Protein AF-A0A7J8B214-F1 (afdb_monomer_lite)

Radius of gyration: 66.13 Å; chains: 1; bounding box: 139×46×226 Å

Organism: Pipistrellus kuhlii (NCBI:txid59472)

pLDDT: mean 81.02, std 21.52, range [29.17, 98.75]

Sequence (319 aa):
MDKMKEEHLQAVVEAREQYEAEERTQRAQLLGDLTGELECLRRTHERELEAARQEQARQLEGLGCGTGSKKKKLQDLEVELETRAKEVKARLAQLDVQEATATQQHLDEAKQEHTHLLESNRQLRRTLDELQALKRELEAQVDQLQAQAQALQKCISDLEAEAQRKQEALKGLAAEASRASSSSQRGTPFCLPEPKEAPPSISPSPKAADLSLDSFRHYLSAEREALRSAKAFLVRQTCSMPWRQAALNASQQHWGRELAAPEAPEDLLGTKALGGDVHKSLEEEAWHLGEMQSAMQPAAEDGGEAELAGGLSAGLGSR

Secondary structure (DSSP, 8-state):
-HHHHHHHHHHHHHHHHHHHHHHHHHHHHHHHHHHHHHHHHHHHHHHHHHHHHHHHHHHHHHHHHHHHHHHHHHHHHHHHHHHHHHHHHHHHHHHHHHHHHHHHHHHHHHHHHHHHHHHHHHHHHHHHHHHHHHHHHHHHHHHHHHHHHHHHHHHHHHHHHHHHHHHHHHHHHHHHHHHS----------------PPPPP-----SSHHHHHHHHHHHHHHHHHHHHHHHHHHHHHHHHHHHHHHHHHHHHHHHHHHHHS------TTSHHHHHHHHHHHHHHHHHHHHHHHHHHS----------------------

Foldseek 3Di:
DVVVVVVVVVVVVVVVVVVVVVVVVVVVVVVVVVVVVVVVVVVVVVVVVVVVVVVVVVVVVVVVVVVVVVVVVVVVVVVVVVVVVVVVVVVVVVVVVVVVVVVVVVVVVVVVVVVVVVVVVVVVVVVVVVVVVVVVVVVVVVVVVVVVVVVVVVVVVVVVVVVVVVVVVVVVVVVVVPVVDDDDDDDDDDDDDDDDDDDDDDDDDPDPVVVVVVVVVVVVVVVVLQVQLVVVLVVLVVVCVVLVVVLVVLVVVVVVVVVVDDDDDDPPPVCVVSVVVNVVSVVVVVVSVVVSVVSNDDPPDPDDDDDDDDDDDDDDDDD

InterPro domains:
  IPR051841 Microtubule and Golgi organization protein [PTHR18902] (99-297)

Structure (mmCIF, N/CA/C/O backbone):
data_AF-A0A7J8B214-F1
#
_entry.id   AF-A0A7J8B214-F1
#
loop_
_atom_site.group_PDB
_atom_site.id
_atom_site.type_symbol
_atom_site.label_atom_id
_atom_site.label_alt_id
_atom_site.label_comp_id
_atom_site.label_asym_id
_atom_site.label_entity_id
_atom_site.label_seq_id
_atom_site.pdbx_PDB_ins_code
_atom_site.Cartn_x
_atom_site.Cartn_y
_atom_site.Cartn_z
_atom_site.occupancy
_atom_site.B_iso_or_equiv
_atom_site.auth_seq_id
_atom_site.auth_comp_id
_atom_site.auth_asym_id
_atom_site.auth_atom_id
_atom_site.pdbx_PDB_model_num
ATOM 1 N N . MET A 1 1 ? 82.583 18.349 -108.026 1.00 69.50 1 MET A N 1
ATOM 2 C CA . MET A 1 1 ? 81.405 19.165 -107.668 1.00 69.50 1 MET A CA 1
ATOM 3 C C . MET A 1 1 ? 80.213 18.303 -107.292 1.00 69.50 1 MET A C 1
ATOM 5 O O . MET A 1 1 ? 79.557 18.637 -106.320 1.00 69.50 1 MET A O 1
ATOM 9 N N . ASP A 1 2 ? 79.955 17.192 -107.986 1.00 79.44 2 ASP A N 1
ATOM 10 C CA . ASP A 1 2 ? 78.755 16.382 -107.714 1.00 79.44 2 ASP A CA 1
ATOM 11 C C . ASP A 1 2 ? 78.827 15.572 -106.411 1.00 79.44 2 ASP A C 1
ATOM 13 O O . ASP A 1 2 ? 77.853 15.562 -105.671 1.00 79.44 2 ASP A O 1
ATOM 17 N N . LYS A 1 3 ? 80.005 15.048 -106.039 1.00 82.19 3 LYS A N 1
ATOM 18 C CA . LYS A 1 3 ? 80.220 14.379 -104.736 1.00 82.19 3 LYS A CA 1
ATOM 19 C C . LYS A 1 3 ? 79.857 15.258 -103.528 1.00 82.19 3 LYS A C 1
ATOM 21 O O . LYS A 1 3 ? 79.157 14.821 -102.633 1.00 82.19 3 LYS A O 1
ATOM 26 N N . MET A 1 4 ? 80.255 16.532 -103.550 1.00 83.12 4 MET A N 1
ATOM 27 C CA . MET A 1 4 ? 79.957 17.487 -102.471 1.00 83.12 4 MET A CA 1
ATOM 28 C C . MET A 1 4 ? 78.454 17.805 -102.371 1.00 83.12 4 MET A C 1
ATOM 30 O O . MET A 1 4 ? 77.943 18.062 -101.286 1.00 83.12 4 MET A O 1
ATOM 34 N N . LYS A 1 5 ? 77.729 17.794 -103.500 1.00 84.44 5 LYS A N 1
ATOM 35 C CA . LYS A 1 5 ? 76.269 17.976 -103.504 1.00 84.44 5 LYS A CA 1
ATOM 36 C C . LYS A 1 5 ? 75.566 16.757 -102.918 1.00 84.44 5 LYS A C 1
ATOM 38 O O . LYS A 1 5 ? 74.605 16.927 -102.182 1.00 84.44 5 LYS A O 1
ATOM 43 N N . GLU A 1 6 ? 76.048 15.560 -103.232 1.00 86.44 6 GLU A N 1
ATOM 44 C CA . GLU A 1 6 ? 75.535 14.300 -102.691 1.00 86.44 6 GLU A CA 1
ATOM 45 C C . GLU A 1 6 ? 75.765 14.204 -101.175 1.00 86.44 6 GLU A C 1
ATOM 47 O O . GLU A 1 6 ? 74.822 13.956 -100.433 1.00 86.44 6 GLU A O 1
ATOM 52 N N . GLU A 1 7 ? 76.966 14.546 -100.702 1.00 88.06 7 GLU A N 1
ATOM 53 C CA . GLU A 1 7 ? 77.297 14.633 -99.272 1.00 88.06 7 GLU A CA 1
ATOM 54 C C . GLU A 1 7 ? 76.446 15.682 -98.536 1.00 88.06 7 GLU A C 1
ATOM 56 O O . GLU A 1 7 ? 75.969 15.434 -97.432 1.00 88.06 7 GLU A O 1
ATOM 61 N N . HIS A 1 8 ? 76.205 16.853 -99.140 1.00 89.44 8 HIS A N 1
ATOM 62 C CA . HIS A 1 8 ? 75.331 17.871 -98.548 1.00 89.44 8 HIS A CA 1
ATOM 63 C C . HIS A 1 8 ? 73.869 17.414 -98.483 1.00 89.44 8 HIS A C 1
ATOM 65 O O . HIS A 1 8 ? 73.208 17.617 -97.466 1.00 89.44 8 HIS A O 1
ATOM 71 N N . LEU A 1 9 ? 73.364 16.784 -99.550 1.00 88.88 9 LEU A N 1
ATOM 72 C CA . LEU A 1 9 ? 72.021 16.204 -99.566 1.00 88.88 9 LEU A CA 1
ATOM 73 C C . LEU A 1 9 ? 71.882 15.125 -98.487 1.00 88.88 9 LEU A C 1
ATOM 75 O O . LEU A 1 9 ? 70.887 15.122 -97.766 1.00 88.88 9 LEU A O 1
ATOM 79 N N . GLN A 1 10 ? 72.894 14.272 -98.328 1.00 90.50 10 GLN A N 1
ATOM 80 C CA . GLN A 1 10 ? 72.940 13.266 -97.274 1.00 90.50 10 GLN A CA 1
ATOM 81 C C . GLN A 1 10 ? 72.940 13.908 -95.876 1.00 90.50 10 GLN A C 1
ATOM 83 O O . GLN A 1 10 ? 72.113 13.543 -95.046 1.00 90.50 10 GLN A O 1
ATOM 88 N N . ALA A 1 11 ? 73.763 14.931 -95.637 1.00 91.38 11 ALA A N 1
ATOM 89 C CA . ALA A 1 11 ? 73.812 15.634 -94.354 1.00 91.38 11 ALA A CA 1
ATOM 90 C C . ALA A 1 11 ? 72.483 16.328 -93.985 1.00 91.38 11 ALA A C 1
ATOM 92 O O . ALA A 1 11 ? 72.108 16.365 -92.816 1.00 91.38 11 ALA A O 1
ATOM 93 N N . VAL A 1 12 ? 71.747 16.874 -94.963 1.00 94.19 12 VAL A N 1
ATOM 94 C CA . VAL A 1 12 ? 70.425 17.488 -94.727 1.00 94.19 12 VAL A CA 1
ATOM 95 C C . VAL A 1 12 ? 69.372 16.435 -94.375 1.00 94.19 12 VAL A C 1
ATOM 97 O O . VAL A 1 12 ? 68.532 16.680 -93.508 1.00 94.19 12 VAL A O 1
ATOM 100 N N . VAL A 1 13 ? 69.411 15.268 -95.025 1.00 94.75 13 VAL A N 1
ATOM 101 C CA . VAL A 1 13 ? 68.526 14.140 -94.697 1.00 94.75 13 VAL A CA 1
ATOM 102 C C . VAL A 1 13 ? 68.831 13.618 -93.294 1.00 94.75 13 VAL A C 1
ATOM 104 O O . VAL A 1 13 ? 67.914 13.516 -92.484 1.00 94.75 13 VAL A O 1
ATOM 107 N N . GLU A 1 14 ? 70.104 13.396 -92.970 1.00 92.81 14 GLU A N 1
ATOM 108 C CA . GLU A 1 14 ? 70.539 12.940 -91.645 1.00 92.81 14 GLU A CA 1
ATOM 109 C C . GLU A 1 14 ? 70.158 13.938 -90.539 1.00 92.81 14 GLU A C 1
ATOM 111 O O . GLU A 1 14 ? 69.611 13.539 -89.512 1.00 92.81 14 GLU A O 1
ATOM 116 N N . ALA A 1 15 ? 70.365 15.244 -90.752 1.00 94.06 15 ALA A N 1
ATOM 117 C CA . ALA A 1 15 ? 69.954 16.271 -89.795 1.00 94.06 15 ALA A CA 1
ATOM 118 C C . ALA A 1 15 ? 68.433 16.265 -89.577 1.00 94.06 15 ALA A C 1
ATOM 120 O O . ALA A 1 15 ? 67.962 16.346 -88.444 1.00 94.06 15 ALA A O 1
ATOM 121 N N . ARG A 1 16 ? 67.644 16.127 -90.650 1.00 94.31 16 ARG A N 1
ATOM 122 C CA . ARG A 1 16 ? 66.183 16.032 -90.552 1.00 94.31 16 ARG A CA 1
ATOM 123 C C . ARG A 1 16 ? 65.743 14.788 -89.781 1.00 94.31 16 ARG A C 1
ATOM 125 O O . ARG A 1 16 ? 64.868 14.894 -88.928 1.00 94.31 16 ARG A O 1
ATOM 132 N N . GLU A 1 17 ? 66.338 13.633 -90.055 1.00 93.94 17 GLU A N 1
ATOM 133 C CA . GLU A 1 17 ? 66.037 12.389 -89.341 1.00 93.94 17 GLU A CA 1
ATOM 134 C C . GLU A 1 17 ? 66.382 12.483 -87.852 1.00 93.94 17 GLU A C 1
ATOM 136 O O . GLU A 1 17 ? 65.604 12.010 -87.024 1.00 93.94 17 GLU A O 1
ATOM 141 N N . GLN A 1 18 ? 67.493 13.141 -87.503 1.00 93.88 18 GLN A N 1
ATOM 142 C CA . GLN A 1 18 ? 67.872 13.419 -86.115 1.00 93.88 18 GLN A CA 1
ATOM 143 C C . GLN A 1 18 ? 66.843 14.310 -85.419 1.00 93.88 18 GLN A C 1
ATOM 145 O O . GLN A 1 18 ? 66.343 13.933 -84.361 1.00 93.88 18 GLN A O 1
ATOM 150 N N . TYR A 1 19 ? 66.449 15.428 -86.033 1.00 95.75 19 TYR A N 1
ATOM 151 C CA . TYR A 1 19 ? 65.403 16.291 -85.478 1.00 95.75 19 TYR A CA 1
ATOM 152 C C . TYR A 1 19 ? 64.070 15.554 -85.317 1.00 95.75 19 TYR A C 1
ATOM 154 O O . TYR A 1 19 ? 63.409 15.683 -84.290 1.00 95.75 19 TYR A O 1
ATOM 162 N N . GLU A 1 20 ? 63.667 14.748 -86.302 1.00 95.81 20 GLU A N 1
ATOM 163 C CA . GLU A 1 20 ? 62.445 13.949 -86.202 1.00 95.81 20 GLU A CA 1
ATOM 164 C C . GLU A 1 20 ? 62.555 12.863 -85.118 1.00 95.81 20 GLU A C 1
ATOM 166 O O . GLU A 1 20 ? 61.568 12.548 -84.455 1.00 95.81 20 GLU A O 1
ATOM 171 N N . ALA A 1 21 ? 63.732 12.268 -84.915 1.00 95.25 21 ALA A N 1
ATOM 172 C CA . ALA A 1 21 ? 63.970 11.311 -83.840 1.00 95.25 21 ALA A CA 1
ATOM 173 C C . ALA A 1 21 ? 63.923 11.983 -82.459 1.00 95.25 21 ALA A C 1
ATOM 175 O O . ALA A 1 21 ? 63.272 11.454 -81.561 1.00 95.25 21 ALA A O 1
ATOM 176 N N . GLU A 1 22 ? 64.538 13.155 -82.300 1.00 95.50 22 GLU A N 1
ATOM 177 C CA . GLU A 1 22 ? 64.468 13.970 -81.082 1.00 95.50 22 GLU A CA 1
ATOM 178 C C . GLU A 1 22 ? 63.038 14.428 -80.781 1.00 95.50 22 GLU A C 1
ATOM 180 O O . GLU A 1 22 ? 62.586 14.381 -79.640 1.00 95.50 22 GLU A O 1
ATOM 185 N N . GLU A 1 23 ? 62.273 14.812 -81.802 1.00 96.00 23 GLU A N 1
ATOM 186 C CA . GLU A 1 23 ? 60.867 15.156 -81.619 1.00 96.00 23 GLU A CA 1
ATOM 187 C C . GLU A 1 23 ? 60.049 13.928 -81.187 1.00 96.00 23 GLU A C 1
ATOM 189 O O . GLU A 1 23 ? 59.210 14.013 -80.287 1.00 96.00 23 GLU A O 1
ATOM 194 N N . ARG A 1 24 ? 60.304 12.757 -81.787 1.00 96.50 24 ARG A N 1
ATOM 195 C CA . ARG A 1 24 ? 59.661 11.497 -81.381 1.00 96.50 24 ARG A CA 1
ATOM 196 C C . ARG A 1 24 ? 59.997 11.141 -79.933 1.00 96.50 24 ARG A C 1
ATOM 198 O O . ARG A 1 24 ? 59.095 10.721 -79.210 1.00 96.50 24 ARG A O 1
ATOM 205 N N . THR A 1 25 ? 61.243 11.322 -79.493 1.00 96.69 25 THR A N 1
ATOM 206 C CA . THR A 1 25 ? 61.635 11.039 -78.104 1.00 96.69 25 THR A CA 1
ATOM 207 C C . THR A 1 25 ? 61.021 12.037 -77.128 1.00 96.69 25 THR A C 1
ATOM 209 O O . THR A 1 25 ? 60.459 11.603 -76.127 1.00 96.69 25 THR A O 1
ATOM 212 N N . GLN A 1 26 ? 61.022 13.338 -77.434 1.00 96.81 26 GLN A N 1
ATOM 213 C CA . GLN A 1 26 ? 60.370 14.363 -76.606 1.00 96.81 26 GLN A CA 1
ATOM 214 C C . GLN A 1 26 ? 58.862 14.122 -76.484 1.00 96.81 26 GLN A C 1
ATOM 216 O O . GLN A 1 26 ? 58.311 14.156 -75.386 1.00 96.81 26 GLN A O 1
ATOM 221 N N . ARG A 1 27 ? 58.181 13.815 -77.596 1.00 97.44 27 ARG A N 1
ATOM 222 C CA . ARG A 1 27 ? 56.748 13.480 -77.585 1.00 97.44 27 ARG A CA 1
ATOM 223 C C . ARG A 1 27 ? 56.472 12.219 -76.769 1.00 97.44 27 ARG A C 1
ATOM 225 O O . ARG A 1 27 ? 55.509 12.198 -76.011 1.00 97.44 27 ARG A O 1
ATOM 232 N N . ALA A 1 28 ? 57.302 11.183 -76.899 1.00 97.50 28 ALA A N 1
ATOM 233 C CA . ALA A 1 28 ? 57.160 9.960 -76.112 1.00 97.50 28 ALA A CA 1
ATOM 234 C C . ALA A 1 28 ? 57.375 10.207 -74.609 1.00 97.50 28 ALA A C 1
ATOM 236 O O . ALA A 1 28 ? 56.620 9.670 -73.803 1.00 97.50 28 ALA A O 1
ATOM 237 N N . GLN A 1 29 ? 58.351 11.044 -74.241 1.00 97.50 29 GLN A N 1
ATOM 238 C CA . GLN A 1 29 ? 58.591 11.457 -72.854 1.00 97.50 29 GLN A CA 1
ATOM 239 C C . GLN A 1 29 ? 57.389 12.216 -72.287 1.00 97.50 29 GLN A C 1
ATOM 241 O O . GLN A 1 29 ? 56.826 11.782 -71.288 1.00 97.50 29 GLN A O 1
ATOM 246 N N . LEU A 1 30 ? 56.914 13.257 -72.980 1.00 97.62 30 LEU A N 1
ATOM 247 C CA . LEU A 1 30 ? 55.749 14.040 -72.552 1.00 97.62 30 LEU A CA 1
ATOM 248 C C . LEU A 1 30 ? 54.487 13.180 -72.407 1.00 97.62 30 LEU A C 1
ATOM 250 O O . LEU A 1 30 ? 53.735 13.339 -71.450 1.00 97.62 30 LEU A O 1
ATOM 254 N N . LEU A 1 31 ? 54.246 12.253 -73.339 1.00 97.69 31 LEU A N 1
ATOM 255 C CA . LEU A 1 31 ? 53.124 11.316 -73.238 1.00 97.69 31 LEU A CA 1
ATOM 256 C C . LEU A 1 31 ? 53.282 10.359 -72.052 1.00 97.69 31 LEU A C 1
ATOM 258 O O . LEU A 1 31 ? 52.291 10.058 -71.386 1.00 97.69 31 LEU A O 1
ATOM 262 N N . GLY A 1 32 ? 54.501 9.889 -71.782 1.00 98.00 32 GLY A N 1
ATOM 263 C CA . GLY A 1 32 ? 54.813 9.057 -70.622 1.00 98.00 32 GLY A CA 1
ATOM 264 C C . GLY A 1 32 ? 54.549 9.784 -69.305 1.00 98.00 32 GLY A C 1
ATOM 265 O O . GLY A 1 32 ? 53.830 9.253 -68.458 1.00 98.00 32 GLY A O 1
ATOM 266 N N . ASP A 1 33 ? 55.047 11.014 -69.174 1.00 97.88 33 ASP A N 1
ATOM 267 C CA . ASP A 1 33 ? 54.879 11.848 -67.982 1.00 97.88 33 ASP A CA 1
ATOM 268 C C . ASP A 1 33 ? 53.398 12.168 -67.733 1.00 97.88 33 ASP A C 1
ATOM 270 O O . ASP A 1 33 ? 52.886 11.898 -66.647 1.00 97.88 33 ASP A O 1
ATOM 274 N N . LEU A 1 34 ? 52.666 12.626 -68.758 1.00 97.56 34 LEU A N 1
ATOM 275 C CA . LEU A 1 34 ? 51.226 12.905 -68.656 1.00 97.56 34 LEU A CA 1
ATOM 276 C C . LEU A 1 34 ? 50.417 11.655 -68.286 1.00 97.56 34 LEU A C 1
ATOM 278 O O . LEU A 1 34 ? 49.492 11.724 -67.477 1.00 97.56 34 LEU A O 1
ATOM 282 N N . THR A 1 35 ? 50.756 10.497 -68.857 1.00 97.81 35 THR A N 1
ATOM 283 C CA . THR A 1 35 ? 50.090 9.232 -68.508 1.00 97.81 35 THR A CA 1
ATOM 284 C C . THR A 1 35 ? 50.381 8.851 -67.055 1.00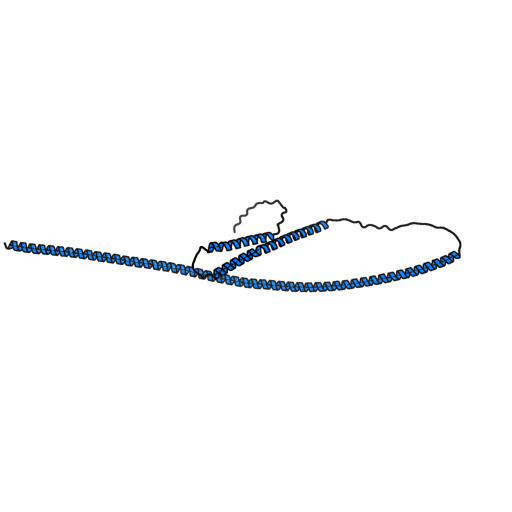 97.81 35 THR A C 1
ATOM 286 O O . THR A 1 35 ? 49.467 8.464 -66.326 1.00 97.81 35 THR A O 1
ATOM 289 N N . GLY A 1 36 ? 51.626 9.026 -66.603 1.00 98.00 36 GLY A N 1
ATOM 290 C CA . GLY A 1 36 ? 52.028 8.800 -65.216 1.00 98.00 36 GLY A CA 1
ATOM 291 C C . GLY A 1 36 ? 51.321 9.729 -64.226 1.00 98.00 36 GLY A C 1
ATOM 292 O O . GLY A 1 36 ? 50.869 9.272 -63.173 1.00 98.00 36 GLY A O 1
ATOM 293 N N . GLU A 1 37 ? 51.158 11.008 -64.566 1.00 97.94 37 GLU A N 1
ATOM 294 C CA . GLU A 1 37 ? 50.411 11.981 -63.760 1.00 97.94 37 GLU A CA 1
ATOM 295 C C . GLU A 1 37 ? 48.927 11.614 -63.659 1.00 97.94 37 GLU A C 1
ATOM 297 O O . GLU A 1 37 ? 48.365 11.611 -62.560 1.00 97.94 37 GLU A O 1
ATOM 302 N N . LEU A 1 38 ? 48.295 11.229 -64.773 1.00 97.81 38 LEU A N 1
ATOM 303 C CA . LEU A 1 38 ? 46.899 10.782 -64.784 1.00 97.81 38 LEU A CA 1
ATOM 304 C C . LEU A 1 38 ? 46.691 9.524 -63.934 1.00 97.81 38 LEU A C 1
ATOM 306 O O . LEU A 1 38 ? 45.712 9.434 -63.188 1.00 97.81 38 LEU A O 1
ATOM 310 N N . GLU A 1 39 ? 47.607 8.557 -64.000 1.00 98.00 39 GLU A N 1
ATOM 311 C CA . GLU A 1 39 ? 47.564 7.378 -63.135 1.00 98.00 39 GLU A CA 1
ATOM 312 C C . GLU A 1 39 ? 47.740 7.736 -61.657 1.00 98.00 39 GLU A C 1
ATOM 314 O O . GLU A 1 39 ? 47.025 7.200 -60.805 1.00 98.00 39 GLU A O 1
ATOM 319 N N . CYS A 1 40 ? 48.664 8.646 -61.338 1.00 98.06 40 CYS A N 1
ATOM 320 C CA . CYS A 1 40 ? 48.865 9.130 -59.976 1.00 98.06 40 CYS A CA 1
ATOM 321 C C . CYS A 1 40 ? 47.598 9.798 -59.430 1.00 98.06 40 CYS A C 1
ATOM 323 O O . CYS A 1 40 ? 47.143 9.415 -58.351 1.00 98.06 40 CYS A O 1
ATOM 325 N N . LEU A 1 41 ? 46.991 10.714 -60.193 1.00 98.12 41 LEU A N 1
ATOM 326 C CA . LEU A 1 41 ? 45.750 11.404 -59.826 1.00 98.12 41 LEU A CA 1
ATOM 327 C C . LEU A 1 41 ? 44.572 10.438 -59.663 1.00 98.12 41 LEU A C 1
ATOM 329 O O . LEU A 1 41 ? 43.788 10.550 -58.720 1.00 98.12 41 LEU A O 1
ATOM 333 N N . ARG A 1 42 ? 44.453 9.445 -60.549 1.00 98.00 42 ARG A N 1
ATOM 334 C CA . ARG A 1 42 ? 43.424 8.408 -60.423 1.00 98.00 42 ARG A CA 1
ATOM 335 C C . ARG A 1 42 ? 43.595 7.617 -59.126 1.00 98.00 42 ARG A C 1
ATOM 337 O O . ARG A 1 42 ? 42.617 7.411 -58.413 1.00 98.00 42 ARG A O 1
ATOM 344 N N . ARG A 1 43 ? 44.827 7.207 -58.797 1.00 98.19 43 ARG A N 1
ATOM 345 C CA . ARG A 1 43 ? 45.131 6.467 -57.560 1.00 98.19 43 ARG A CA 1
ATOM 346 C C . ARG A 1 43 ? 44.887 7.309 -56.309 1.00 98.19 43 ARG A C 1
ATOM 348 O O . ARG A 1 43 ? 44.444 6.764 -55.304 1.00 98.19 43 ARG A O 1
ATOM 355 N N . THR A 1 44 ? 45.192 8.607 -56.316 1.00 98.31 44 THR A N 1
ATOM 356 C CA . THR A 1 44 ? 44.900 9.475 -55.161 1.00 98.31 44 THR A CA 1
ATOM 357 C C . THR A 1 44 ? 43.402 9.651 -54.974 1.00 98.31 44 THR A C 1
ATOM 359 O O . THR A 1 44 ? 42.919 9.452 -53.865 1.00 98.31 44 THR A O 1
ATOM 362 N N . HIS A 1 45 ? 42.660 9.909 -56.052 1.00 97.94 45 HIS A N 1
ATOM 363 C CA . HIS A 1 45 ? 41.207 10.036 -55.985 1.00 97.94 45 HIS A CA 1
ATOM 364 C C . HIS A 1 45 ? 40.530 8.745 -55.499 1.00 97.94 45 HIS A C 1
ATOM 366 O O . HIS A 1 45 ? 39.631 8.786 -54.663 1.00 97.94 45 HIS A O 1
ATOM 372 N N . GLU A 1 46 ? 40.985 7.582 -55.972 1.00 98.25 46 GLU A N 1
ATOM 373 C CA . GLU A 1 46 ? 40.476 6.285 -55.514 1.00 98.25 46 GLU A CA 1
ATOM 374 C C . GLU A 1 46 ? 40.716 6.078 -54.012 1.00 98.25 46 GLU A C 1
ATOM 376 O O . GLU A 1 46 ? 39.784 5.727 -53.290 1.00 98.25 46 GLU A O 1
ATOM 381 N N . ARG A 1 47 ? 41.915 6.407 -53.512 1.00 98.12 47 ARG A N 1
ATOM 382 C CA . ARG A 1 47 ? 42.218 6.356 -52.071 1.00 98.12 47 ARG A CA 1
ATOM 383 C C . ARG A 1 47 ? 41.376 7.329 -51.253 1.00 98.12 47 ARG A C 1
ATOM 385 O O . ARG A 1 47 ? 40.954 6.981 -50.156 1.00 98.12 47 ARG A O 1
ATOM 392 N N . GLU A 1 48 ? 41.128 8.536 -51.754 1.00 97.94 48 GLU A N 1
ATOM 393 C CA . GLU A 1 48 ? 40.262 9.514 -51.084 1.00 97.94 48 GLU A CA 1
ATOM 394 C C . GLU A 1 48 ? 38.818 9.011 -50.996 1.00 97.94 48 GLU A C 1
ATOM 396 O O . GLU A 1 48 ? 38.195 9.100 -49.937 1.00 97.94 48 GLU A O 1
ATOM 401 N N . LEU A 1 49 ? 38.299 8.416 -52.076 1.00 98.19 49 LEU A N 1
ATOM 402 C CA . LEU A 1 49 ? 36.978 7.789 -52.076 1.00 98.19 49 LEU A CA 1
ATOM 403 C C . LEU A 1 49 ? 36.911 6.604 -51.108 1.00 98.19 49 LEU A C 1
ATOM 405 O O . LEU A 1 49 ? 35.915 6.443 -50.403 1.00 98.19 49 LEU A O 1
ATOM 409 N N . GLU A 1 50 ? 37.946 5.770 -51.056 1.00 98.06 50 GLU A N 1
ATOM 410 C CA . GLU A 1 50 ? 38.034 4.665 -50.100 1.00 98.06 50 GLU A CA 1
ATOM 411 C C . GLU A 1 50 ? 38.092 5.163 -48.656 1.00 98.06 50 GLU A C 1
ATOM 413 O O . GLU A 1 50 ? 37.343 4.665 -47.817 1.00 98.06 50 GLU A O 1
ATOM 418 N N . ALA A 1 51 ? 38.910 6.174 -48.366 1.00 98.06 51 ALA A N 1
ATOM 419 C CA . ALA A 1 51 ? 38.996 6.780 -47.043 1.00 98.06 51 ALA A CA 1
ATOM 420 C C . ALA A 1 51 ? 37.652 7.389 -46.615 1.00 98.06 51 ALA A C 1
ATOM 422 O O . ALA A 1 51 ? 37.198 7.151 -45.497 1.00 98.06 51 ALA A O 1
ATOM 423 N N . ALA A 1 52 ? 36.966 8.102 -47.515 1.00 98.00 52 ALA A N 1
ATOM 424 C CA . ALA A 1 52 ? 35.642 8.658 -47.250 1.00 98.00 52 ALA A CA 1
ATOM 425 C C . ALA A 1 52 ? 34.594 7.562 -46.989 1.00 98.00 52 ALA A C 1
ATOM 427 O O . ALA A 1 52 ? 33.799 7.677 -46.055 1.00 98.00 52 ALA A O 1
ATOM 428 N N . ARG A 1 53 ? 34.611 6.467 -47.764 1.00 98.06 53 ARG A N 1
ATOM 429 C CA . ARG A 1 53 ? 33.733 5.305 -47.535 1.00 98.06 53 ARG A CA 1
ATOM 430 C C . ARG A 1 53 ? 34.023 4.626 -46.197 1.00 98.06 53 ARG A C 1
ATOM 432 O O . ARG A 1 53 ? 33.085 4.268 -45.492 1.00 98.06 53 ARG A O 1
ATOM 439 N N . GLN A 1 54 ? 35.296 4.463 -45.833 1.00 98.19 54 GLN A N 1
ATOM 440 C CA . GLN A 1 54 ? 35.692 3.898 -44.540 1.00 98.19 54 GLN A CA 1
ATOM 441 C C . GLN A 1 54 ? 35.248 4.786 -43.377 1.00 98.19 54 GLN A C 1
ATOM 443 O O . GLN A 1 54 ? 34.756 4.275 -42.375 1.00 98.19 54 GLN A O 1
ATOM 448 N N . GLU A 1 55 ? 35.378 6.105 -43.506 1.00 97.81 55 GLU A N 1
ATOM 449 C CA . GLU A 1 55 ? 34.940 7.045 -42.476 1.00 97.81 55 GLU A CA 1
ATOM 450 C C . GLU A 1 55 ? 33.418 7.006 -42.292 1.00 97.81 55 GLU A C 1
ATOM 452 O O . GLU A 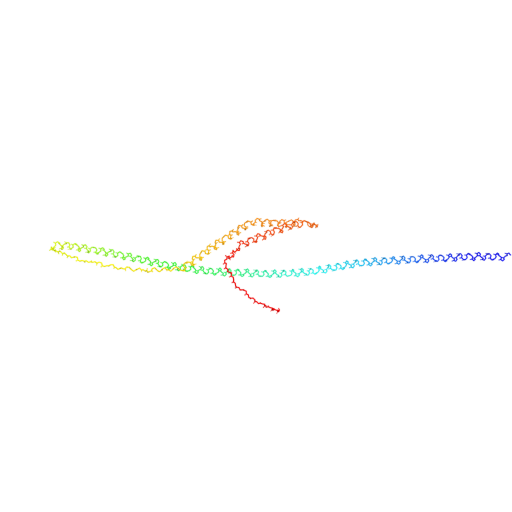1 55 ? 32.930 6.905 -41.167 1.00 97.81 55 GLU A O 1
ATOM 457 N N . GLN A 1 56 ? 32.656 6.967 -43.389 1.00 97.12 56 GLN A N 1
ATOM 458 C CA . GLN A 1 56 ? 31.206 6.762 -43.330 1.00 97.12 56 GLN A CA 1
ATOM 459 C C . GLN A 1 56 ? 30.842 5.416 -42.687 1.00 97.12 56 GLN A C 1
ATOM 461 O O . GLN A 1 56 ? 29.947 5.370 -41.844 1.00 97.12 56 GLN A O 1
ATOM 466 N N . ALA A 1 57 ? 31.545 4.329 -43.026 1.00 97.19 57 ALA A N 1
ATOM 467 C CA . ALA A 1 57 ? 31.323 3.019 -42.413 1.00 97.19 57 ALA A CA 1
ATOM 468 C C . ALA A 1 57 ? 31.563 3.055 -40.894 1.00 97.19 57 ALA A C 1
ATOM 470 O O . ALA A 1 57 ? 30.710 2.603 -40.132 1.00 97.19 57 ALA A O 1
ATOM 471 N N . ARG A 1 58 ? 32.654 3.686 -40.439 1.00 97.06 58 ARG A N 1
ATOM 472 C CA . ARG A 1 58 ? 32.948 3.875 -39.007 1.00 97.06 58 ARG A CA 1
ATOM 473 C C . ARG A 1 58 ? 31.873 4.692 -38.294 1.00 97.06 58 ARG A C 1
ATOM 475 O O . ARG A 1 58 ? 31.481 4.348 -37.181 1.00 97.06 58 ARG A O 1
ATOM 482 N N . GLN A 1 59 ? 31.375 5.758 -38.921 1.00 96.69 59 GLN A N 1
ATOM 483 C CA . GLN A 1 59 ? 30.294 6.572 -38.357 1.00 96.69 59 GLN A CA 1
ATOM 484 C C . GLN A 1 59 ? 29.001 5.761 -38.208 1.00 96.69 59 GLN A C 1
ATOM 486 O O . GLN A 1 59 ? 28.363 5.804 -37.153 1.00 96.69 59 GLN A O 1
ATOM 491 N N . LEU A 1 60 ? 28.637 4.976 -39.227 1.00 96.44 60 LEU A N 1
ATOM 492 C CA . LEU A 1 60 ? 27.467 4.096 -39.185 1.00 96.44 60 LEU A CA 1
ATOM 493 C C . LEU A 1 60 ? 27.607 3.009 -38.112 1.00 96.44 60 LEU A C 1
ATOM 495 O O . LEU A 1 60 ? 26.659 2.764 -37.365 1.00 96.44 60 LEU A O 1
ATOM 499 N N . GLU A 1 61 ? 28.786 2.402 -37.979 1.00 96.12 61 GLU A N 1
ATOM 500 C CA . GLU A 1 61 ? 29.079 1.432 -36.921 1.00 96.12 61 GLU A CA 1
ATOM 501 C C . GLU A 1 61 ? 28.987 2.058 -35.526 1.00 96.12 61 GLU A C 1
ATOM 503 O O . GLU A 1 61 ? 28.371 1.477 -34.633 1.00 96.12 61 GLU A O 1
ATOM 508 N N . GLY A 1 62 ? 29.529 3.264 -35.329 1.00 95.88 62 GLY A N 1
ATOM 509 C CA . GLY A 1 62 ? 29.429 3.990 -34.062 1.00 95.88 62 GLY A CA 1
ATOM 510 C C . GLY A 1 62 ? 27.977 4.262 -33.655 1.00 95.88 62 GLY A C 1
ATOM 511 O O . GLY A 1 62 ? 27.584 4.008 -32.511 1.00 95.88 62 GLY A O 1
ATOM 512 N N . LEU A 1 63 ? 27.147 4.704 -34.606 1.00 95.06 63 LEU A N 1
ATOM 513 C CA . LEU A 1 63 ? 25.710 4.900 -34.395 1.00 95.06 63 LEU A CA 1
ATOM 514 C C . LEU A 1 63 ? 24.986 3.569 -34.119 1.00 95.06 63 LEU A C 1
ATOM 516 O O . LEU A 1 63 ? 24.138 3.500 -33.222 1.00 95.06 63 LEU A O 1
ATOM 520 N N . GLY A 1 64 ? 25.343 2.496 -34.827 1.00 94.44 64 GLY A N 1
ATOM 521 C CA . GLY A 1 64 ? 24.811 1.148 -34.611 1.00 94.44 64 GLY A CA 1
ATOM 522 C C . GLY A 1 64 ? 25.140 0.594 -33.221 1.00 94.44 64 GLY A C 1
ATOM 523 O O . GLY A 1 64 ? 24.256 0.144 -32.492 1.00 94.44 64 GLY A O 1
ATOM 524 N N . CYS A 1 65 ? 26.395 0.703 -32.791 1.00 93.25 65 CYS A N 1
ATOM 525 C CA . CYS A 1 65 ? 26.839 0.299 -31.457 1.00 93.25 65 CYS A CA 1
ATOM 526 C C . CYS A 1 65 ? 26.151 1.114 -30.352 1.00 93.25 65 CYS A C 1
ATOM 528 O O . CYS A 1 65 ? 25.716 0.555 -29.337 1.00 93.25 65 CYS A O 1
ATOM 530 N N . GLY A 1 66 ? 26.000 2.427 -30.551 1.00 94.19 66 GLY A N 1
ATOM 531 C CA . GLY A 1 66 ? 25.310 3.313 -29.615 1.00 94.19 66 GLY A CA 1
ATOM 532 C C . GLY A 1 66 ? 23.823 2.982 -29.475 1.00 94.19 66 GLY A C 1
ATOM 533 O O . GLY A 1 66 ? 23.317 2.861 -28.357 1.00 94.19 66 GLY A O 1
ATOM 534 N N . THR A 1 67 ? 23.120 2.789 -30.593 1.00 94.12 67 THR A N 1
ATOM 535 C CA . THR A 1 67 ? 21.699 2.397 -30.595 1.00 94.12 67 THR A CA 1
ATOM 536 C C . THR A 1 67 ? 21.491 1.004 -30.006 1.00 94.12 67 THR A C 1
ATOM 538 O O . THR A 1 67 ? 20.599 0.828 -29.177 1.00 94.12 67 THR A O 1
ATOM 541 N N . GLY A 1 68 ? 22.355 0.037 -30.328 1.00 95.94 68 GLY A N 1
ATOM 542 C CA . GLY A 1 68 ? 22.333 -1.299 -29.730 1.00 95.94 68 GLY A CA 1
ATOM 543 C C . GLY A 1 68 ? 22.539 -1.272 -28.214 1.00 95.94 68 GLY A C 1
ATOM 544 O O . GLY A 1 68 ? 21.810 -1.933 -27.475 1.00 95.94 68 GLY A O 1
ATOM 545 N N . SER A 1 69 ? 23.475 -0.454 -27.730 1.00 96.44 69 SER A N 1
ATOM 546 C CA . SER A 1 69 ? 23.724 -0.284 -26.293 1.00 96.44 69 SER A CA 1
ATOM 547 C C . SER A 1 69 ? 22.538 0.359 -25.573 1.00 96.44 69 SER A C 1
ATOM 549 O O . SER A 1 69 ? 22.148 -0.096 -24.500 1.00 96.44 69 SER A O 1
ATOM 551 N N . LYS A 1 70 ? 21.925 1.392 -26.165 1.00 96.38 70 LYS A N 1
ATOM 552 C CA . LYS A 1 70 ? 20.708 2.023 -25.626 1.00 96.38 70 LYS A CA 1
ATOM 553 C C . LYS A 1 70 ? 19.537 1.040 -25.584 1.00 96.38 70 LYS A C 1
ATOM 555 O O . LYS A 1 70 ? 18.838 0.984 -24.581 1.00 96.38 70 LYS A O 1
ATOM 560 N N . LYS A 1 71 ? 19.361 0.226 -26.629 1.00 97.12 71 LYS A N 1
ATOM 561 C CA . LYS A 1 71 ? 18.313 -0.801 -26.689 1.00 97.12 71 LYS A CA 1
ATOM 562 C C . LYS A 1 71 ? 18.460 -1.840 -25.576 1.00 97.12 71 LYS A C 1
ATOM 564 O O . LYS A 1 71 ? 17.467 -2.153 -24.934 1.00 97.12 71 LYS A O 1
ATOM 569 N N . LYS A 1 72 ? 19.680 -2.324 -25.314 1.00 97.69 72 LYS A N 1
ATOM 570 C CA . LYS A 1 72 ? 19.946 -3.249 -24.197 1.00 97.69 72 LYS A CA 1
ATOM 571 C C . LYS A 1 72 ? 19.593 -2.624 -22.847 1.00 97.69 72 LYS A C 1
ATOM 573 O O . LYS A 1 72 ? 18.836 -3.215 -22.097 1.00 97.69 72 LYS A O 1
ATOM 578 N N . LYS A 1 73 ? 20.030 -1.383 -22.594 1.00 98.38 73 LYS A N 1
ATOM 579 C CA . LYS A 1 73 ? 19.682 -0.657 -21.358 1.00 98.38 73 LYS A CA 1
ATOM 580 C C . LYS A 1 73 ? 18.172 -0.505 -21.168 1.00 98.38 73 LYS A C 1
ATOM 582 O O . LYS A 1 73 ? 17.687 -0.646 -20.055 1.00 98.38 73 LYS A O 1
ATOM 587 N N . LEU A 1 74 ? 17.437 -0.207 -22.240 1.00 97.94 74 LEU A N 1
ATOM 588 C CA . LEU A 1 74 ? 15.977 -0.119 -22.180 1.00 97.94 74 LEU A CA 1
ATOM 589 C C . LEU A 1 74 ? 15.339 -1.472 -21.853 1.00 97.94 74 LEU A C 1
ATOM 591 O O . LEU A 1 74 ? 14.427 -1.508 -21.040 1.00 97.94 74 LEU A O 1
ATOM 595 N N . GLN A 1 75 ? 15.840 -2.566 -22.431 1.00 98.25 75 GLN A N 1
ATOM 596 C CA . GLN A 1 75 ? 15.366 -3.919 -22.117 1.00 98.25 75 GLN A CA 1
ATOM 597 C C . GLN A 1 75 ? 15.646 -4.303 -20.661 1.00 98.25 75 GLN A C 1
ATOM 599 O O . GLN A 1 75 ? 14.763 -4.832 -19.993 1.00 98.25 75 GLN A O 1
ATOM 604 N N . ASP A 1 76 ? 16.841 -4.002 -20.150 1.00 98.31 76 ASP A N 1
ATOM 605 C CA . ASP A 1 76 ? 17.195 -4.278 -18.755 1.00 98.31 76 ASP A CA 1
ATOM 606 C C . ASP A 1 76 ? 16.271 -3.509 -17.793 1.00 98.31 76 ASP A C 1
ATOM 608 O O . ASP A 1 76 ? 15.732 -4.088 -16.850 1.00 98.31 76 ASP A O 1
ATOM 612 N N . LEU A 1 77 ? 16.019 -2.224 -18.077 1.00 98.38 77 LEU A N 1
ATOM 613 C CA . LEU A 1 77 ? 15.091 -1.393 -17.303 1.00 98.38 77 LEU A CA 1
ATOM 614 C C . LEU A 1 77 ? 13.637 -1.868 -17.417 1.00 98.38 77 LEU A C 1
ATOM 616 O O . LEU A 1 77 ? 12.904 -1.817 -16.435 1.00 98.38 77 LEU A O 1
ATOM 620 N N . GLU A 1 78 ? 13.202 -2.335 -18.587 1.00 98.38 78 GLU A N 1
ATOM 621 C CA . GLU A 1 78 ? 11.859 -2.889 -18.787 1.00 98.38 78 GLU A CA 1
ATOM 622 C C . GLU A 1 78 ? 11.640 -4.126 -17.906 1.00 98.38 78 GLU A C 1
ATOM 624 O O . GLU A 1 78 ? 10.649 -4.202 -17.178 1.00 98.38 78 GLU A O 1
ATOM 629 N N . VAL A 1 79 ? 12.609 -5.046 -17.887 1.00 98.50 79 VAL A N 1
ATOM 630 C CA . VAL A 1 79 ? 12.572 -6.238 -17.026 1.00 98.50 79 VAL A CA 1
ATOM 631 C C . VAL A 1 79 ? 12.626 -5.855 -15.543 1.00 98.50 79 VAL A C 1
ATOM 633 O O . VAL A 1 79 ? 11.896 -6.420 -14.722 1.00 98.50 79 VAL A O 1
ATOM 636 N N . GLU A 1 80 ? 13.453 -4.880 -15.168 1.00 98.62 80 GLU A N 1
ATOM 637 C CA . GLU A 1 80 ? 13.517 -4.384 -13.792 1.00 98.62 80 GLU A CA 1
ATOM 638 C C . GLU A 1 80 ? 12.183 -3.766 -13.342 1.00 98.62 80 GLU A C 1
ATOM 640 O O . GLU A 1 80 ? 11.698 -4.045 -12.244 1.00 98.62 80 GLU A O 1
ATOM 645 N N . LEU A 1 81 ? 11.535 -2.969 -14.191 1.00 98.19 81 LEU A N 1
ATOM 646 C CA . LEU A 1 81 ? 10.227 -2.397 -13.877 1.00 98.19 81 LEU A CA 1
ATOM 647 C C . LEU A 1 81 ? 9.141 -3.471 -13.799 1.00 98.19 81 LEU A C 1
ATOM 649 O O . LEU A 1 81 ? 8.294 -3.416 -12.906 1.00 98.19 81 LEU A O 1
ATOM 653 N N . GLU A 1 82 ? 9.171 -4.474 -14.675 1.00 98.44 82 GLU A N 1
ATOM 654 C CA . GLU A 1 82 ? 8.211 -5.575 -14.639 1.00 98.44 82 GLU A CA 1
ATOM 655 C C . GLU A 1 82 ? 8.350 -6.407 -13.354 1.00 98.44 82 GLU A C 1
ATOM 657 O O . GLU A 1 82 ? 7.352 -6.758 -12.717 1.00 98.44 82 GLU A O 1
ATOM 662 N N . THR A 1 83 ? 9.583 -6.698 -12.932 1.00 98.31 83 THR A N 1
ATOM 663 C CA . THR A 1 83 ? 9.846 -7.423 -11.678 1.00 98.31 83 THR A CA 1
ATOM 664 C C . THR A 1 83 ? 9.434 -6.607 -10.455 1.00 98.31 83 THR A C 1
ATOM 666 O O . THR A 1 83 ? 8.707 -7.131 -9.608 1.00 98.31 83 THR A O 1
ATOM 669 N N . ARG A 1 84 ? 9.773 -5.312 -10.398 1.00 98.62 84 ARG A N 1
ATOM 670 C CA . ARG A 1 84 ? 9.319 -4.407 -9.328 1.00 98.62 84 ARG A CA 1
ATOM 671 C C . ARG A 1 84 ? 7.793 -4.301 -9.279 1.00 98.62 84 ARG A C 1
ATOM 673 O O . ARG A 1 84 ? 7.212 -4.333 -8.198 1.00 98.62 84 ARG A O 1
ATOM 680 N N . ALA A 1 85 ? 7.117 -4.238 -10.426 1.00 98.38 85 ALA A N 1
ATOM 681 C CA . ALA A 1 85 ? 5.656 -4.207 -10.482 1.00 98.38 85 ALA A CA 1
ATOM 682 C C . ALA A 1 85 ? 5.027 -5.509 -9.962 1.00 98.38 85 ALA A C 1
ATOM 684 O O . ALA A 1 85 ? 4.019 -5.468 -9.252 1.00 98.38 85 ALA A O 1
ATOM 685 N N . LYS A 1 86 ? 5.617 -6.668 -10.284 1.00 98.56 86 LYS A N 1
ATOM 686 C CA . LYS A 1 86 ? 5.193 -7.969 -9.738 1.00 98.56 86 LYS A CA 1
ATOM 687 C C . LYS A 1 86 ? 5.386 -8.025 -8.222 1.00 98.56 86 LYS A C 1
ATOM 689 O O . LYS A 1 86 ? 4.483 -8.473 -7.521 1.00 98.56 86 LYS A O 1
ATOM 694 N N . GLU A 1 87 ? 6.511 -7.527 -7.717 1.00 98.44 87 GLU A N 1
ATOM 695 C CA . GLU A 1 87 ? 6.795 -7.479 -6.282 1.00 98.44 87 GLU A CA 1
ATOM 696 C C . GLU A 1 87 ? 5.818 -6.566 -5.530 1.00 98.44 87 GLU A C 1
ATOM 698 O O . GLU A 1 87 ? 5.242 -6.981 -4.526 1.00 98.44 87 GLU A O 1
ATOM 703 N N . VAL A 1 88 ? 5.566 -5.354 -6.035 1.00 98.50 88 VAL A N 1
ATOM 704 C CA . VAL A 1 88 ? 4.589 -4.431 -5.436 1.00 98.50 88 VAL A CA 1
ATOM 705 C C . VAL A 1 88 ? 3.195 -5.057 -5.411 1.00 98.50 88 VAL A C 1
ATOM 707 O O . VAL A 1 88 ? 2.539 -5.027 -4.375 1.00 98.50 88 VAL A O 1
ATOM 710 N N . LYS A 1 89 ? 2.756 -5.692 -6.506 1.00 98.38 89 LYS A N 1
ATOM 711 C CA . LYS A 1 89 ? 1.463 -6.398 -6.545 1.00 98.38 89 LYS A CA 1
ATOM 712 C C . LYS A 1 89 ? 1.383 -7.532 -5.522 1.00 98.38 89 LYS A C 1
ATOM 714 O O . LYS A 1 89 ? 0.355 -7.677 -4.869 1.00 98.38 89 LYS A O 1
ATOM 719 N N . ALA A 1 90 ? 2.449 -8.316 -5.361 1.00 98.25 90 ALA A N 1
ATOM 720 C CA . ALA A 1 90 ? 2.493 -9.390 -4.370 1.00 98.25 90 ALA A CA 1
ATOM 721 C C . ALA A 1 90 ? 2.430 -8.849 -2.932 1.00 98.25 90 ALA A C 1
ATOM 723 O O . ALA A 1 90 ? 1.686 -9.380 -2.110 1.00 98.25 90 ALA A O 1
ATOM 724 N N . ARG A 1 91 ? 3.156 -7.760 -2.643 1.00 98.19 91 ARG A N 1
ATOM 725 C CA . ARG A 1 91 ? 3.120 -7.090 -1.335 1.00 98.19 91 ARG A CA 1
ATOM 726 C C . ARG A 1 91 ? 1.744 -6.503 -1.027 1.00 98.19 91 ARG A C 1
ATOM 728 O O . ARG A 1 91 ? 1.277 -6.655 0.093 1.00 98.19 91 ARG A O 1
ATOM 735 N N . LEU A 1 92 ? 1.081 -5.885 -2.007 1.00 98.00 92 LEU A N 1
ATOM 736 C CA . LEU A 1 92 ? -0.286 -5.381 -1.840 1.00 98.00 92 LEU A CA 1
ATOM 737 C C . LEU A 1 92 ? -1.261 -6.514 -1.510 1.00 98.00 92 LEU A C 1
ATOM 739 O O . LEU A 1 92 ? -1.964 -6.425 -0.515 1.00 98.00 92 LEU A O 1
ATOM 743 N N . ALA A 1 93 ? -1.221 -7.624 -2.252 1.00 97.94 93 ALA A N 1
ATOM 744 C CA . ALA A 1 93 ? -2.074 -8.777 -1.960 1.00 97.94 93 ALA A CA 1
ATOM 745 C C . ALA A 1 93 ? -1.821 -9.364 -0.556 1.00 97.94 93 ALA A C 1
ATOM 747 O O . ALA A 1 93 ? -2.753 -9.809 0.110 1.00 97.94 93 ALA A O 1
ATOM 748 N N . GLN A 1 94 ? -0.569 -9.360 -0.089 1.00 98.06 94 GLN A N 1
ATOM 749 C CA . GLN A 1 94 ? -0.237 -9.780 1.272 1.00 98.06 94 GLN A CA 1
ATOM 750 C C . GLN A 1 94 ? -0.808 -8.821 2.326 1.00 98.06 94 GLN A C 1
ATOM 752 O O . GLN A 1 94 ? -1.352 -9.284 3.328 1.00 98.06 94 GLN A O 1
ATOM 757 N N . LEU A 1 95 ? -0.692 -7.510 2.101 1.00 97.88 95 LEU A N 1
ATOM 758 C CA . LEU A 1 95 ? -1.245 -6.491 2.993 1.00 97.88 95 LEU A CA 1
ATOM 759 C C . LEU A 1 95 ? -2.773 -6.560 3.047 1.00 97.88 95 LEU A C 1
ATOM 761 O O . LEU A 1 95 ? -3.317 -6.535 4.143 1.00 97.88 95 LEU A O 1
ATOM 765 N N . ASP A 1 96 ? -3.449 -6.753 1.912 1.00 97.62 96 ASP A N 1
ATOM 766 C CA . ASP A 1 96 ? -4.910 -6.896 1.853 1.00 97.62 96 ASP A CA 1
ATOM 767 C C . ASP A 1 96 ? -5.390 -8.090 2.695 1.00 97.62 96 ASP A C 1
ATOM 769 O O . ASP A 1 96 ? -6.350 -7.989 3.461 1.00 97.62 96 ASP A O 1
ATOM 773 N N . VAL A 1 97 ? -4.699 -9.233 2.596 1.00 97.69 97 VAL A N 1
ATOM 774 C CA . VAL A 1 97 ? -5.004 -10.412 3.420 1.00 97.69 97 VAL A CA 1
ATOM 775 C C . VAL A 1 97 ? -4.732 -10.122 4.894 1.00 97.69 97 VAL A C 1
ATOM 777 O O . VAL A 1 97 ? -5.552 -10.466 5.744 1.00 97.69 97 VAL A O 1
ATOM 780 N N . GLN A 1 98 ? -3.609 -9.478 5.213 1.00 97.38 98 GLN A N 1
ATOM 781 C CA . GLN A 1 98 ? -3.263 -9.138 6.589 1.00 97.38 98 GLN A CA 1
ATOM 782 C C . GLN A 1 98 ? -4.299 -8.191 7.210 1.00 97.38 98 GLN A C 1
ATOM 784 O O . GLN A 1 98 ? -4.779 -8.460 8.310 1.00 97.38 98 GLN A O 1
ATOM 789 N N . GLU A 1 99 ? -4.698 -7.136 6.503 1.00 96.94 99 GLU A N 1
ATOM 790 C CA . GLU A 1 99 ? -5.714 -6.183 6.946 1.00 96.94 99 GLU A CA 1
ATOM 791 C C . GLU A 1 99 ? -7.075 -6.863 7.129 1.00 96.94 99 GLU A C 1
ATOM 793 O O . GLU A 1 99 ? -7.713 -6.700 8.171 1.00 96.94 99 GLU A O 1
ATOM 798 N N . ALA A 1 100 ? -7.495 -7.705 6.180 1.00 96.50 100 ALA A N 1
ATOM 799 C CA . ALA A 1 100 ? -8.731 -8.474 6.306 1.00 96.50 100 ALA A CA 1
ATOM 800 C C . ALA A 1 100 ? -8.705 -9.407 7.531 1.00 96.50 100 ALA A C 1
ATOM 802 O O . ALA A 1 100 ? -9.689 -9.510 8.261 1.00 96.50 100 ALA A O 1
ATOM 803 N N . THR A 1 101 ? -7.573 -10.064 7.803 1.00 96.31 101 THR A N 1
ATOM 804 C CA . THR A 1 101 ? -7.449 -10.929 8.986 1.00 96.31 101 THR A CA 1
ATOM 805 C C . THR A 1 101 ? -7.424 -10.143 10.292 1.00 96.31 101 THR A C 1
ATOM 807 O O . THR A 1 101 ? -8.101 -10.544 11.235 1.00 96.31 101 THR A O 1
ATOM 810 N N . ALA A 1 102 ? -6.714 -9.014 10.352 1.00 97.06 102 ALA A N 1
ATOM 811 C CA . ALA A 1 102 ? -6.640 -8.177 11.545 1.00 97.06 102 ALA A CA 1
ATOM 812 C C . ALA A 1 102 ? -8.001 -7.541 11.868 1.00 97.06 102 ALA A C 1
ATOM 814 O O . ALA A 1 102 ? -8.457 -7.577 13.008 1.00 97.06 102 ALA A O 1
ATOM 815 N N . THR A 1 103 ? -8.697 -7.018 10.856 1.00 96.75 103 THR A N 1
ATOM 816 C CA . THR A 1 103 ? -10.047 -6.456 11.023 1.00 96.75 103 THR A CA 1
ATOM 817 C C . THR A 1 103 ? -11.052 -7.517 11.463 1.00 96.75 103 THR A C 1
ATOM 819 O O . THR A 1 103 ? -11.857 -7.256 12.357 1.00 96.75 103 THR A O 1
ATOM 822 N N . GLN A 1 104 ? -10.980 -8.729 10.903 1.00 97.12 104 GLN A N 1
ATOM 823 C CA . GLN A 1 104 ? -11.828 -9.842 11.324 1.00 97.12 104 GLN A CA 1
ATOM 824 C C . GLN A 1 104 ? -11.535 -10.273 12.768 1.00 97.12 104 GLN A C 1
ATOM 826 O O . GLN A 1 104 ? -12.474 -10.468 13.538 1.00 97.12 104 GLN A O 1
ATOM 831 N N . GLN A 1 105 ? -10.259 -10.374 13.153 1.00 97.62 105 GLN A N 1
ATOM 832 C CA . GLN A 1 105 ? -9.84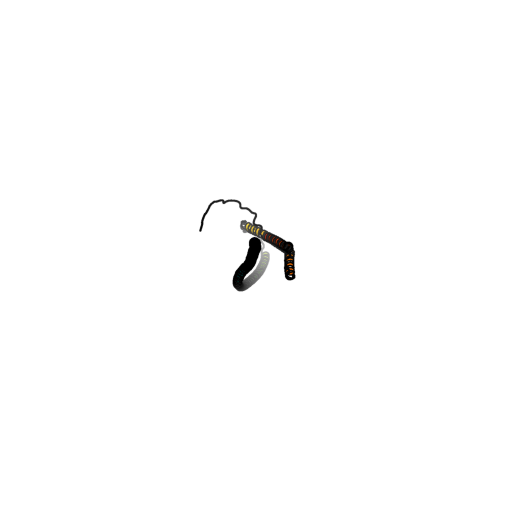9 -10.694 14.524 1.00 97.62 105 GLN A CA 1
ATOM 833 C C . GLN A 1 105 ? -10.382 -9.662 15.518 1.00 97.62 105 GLN A C 1
ATOM 835 O O . GLN A 1 105 ? -11.083 -10.036 16.453 1.00 97.62 105 GLN A O 1
ATOM 840 N N . HIS A 1 106 ? -10.158 -8.371 15.269 1.00 97.81 106 HIS A N 1
ATOM 841 C CA . HIS A 1 106 ? -10.664 -7.305 16.135 1.00 97.81 106 HIS A CA 1
ATOM 842 C C . HIS A 1 106 ? -12.191 -7.277 16.218 1.00 97.81 106 HIS A C 1
ATOM 844 O O . HIS A 1 106 ? -12.756 -7.023 17.281 1.00 97.81 106 HIS A O 1
ATOM 850 N N . LEU A 1 107 ? -12.885 -7.554 15.111 1.00 98.19 107 LEU A N 1
ATOM 851 C CA . LEU A 1 107 ? -14.340 -7.641 15.112 1.00 98.19 107 LEU A CA 1
ATOM 852 C C . LEU A 1 107 ? -14.830 -8.812 15.975 1.00 98.19 107 LEU A C 1
ATOM 854 O O . LEU A 1 107 ? -15.826 -8.677 16.687 1.00 98.19 107 LEU A O 1
ATOM 858 N N . ASP A 1 108 ? -14.163 -9.961 15.905 1.00 97.94 108 ASP A N 1
ATOM 859 C CA . ASP A 1 108 ? -14.544 -11.141 16.674 1.00 97.94 108 ASP A CA 1
ATOM 860 C C . ASP A 1 108 ? -14.184 -11.000 18.162 1.00 97.94 108 ASP A C 1
ATOM 862 O O . ASP A 1 108 ? -15.002 -11.367 19.007 1.00 97.94 108 ASP A O 1
ATOM 866 N N . GLU A 1 109 ? -13.054 -10.373 18.494 1.00 97.94 109 GLU A N 1
ATOM 867 C CA . GLU A 1 109 ? -12.696 -9.960 19.860 1.00 97.94 109 GLU A CA 1
ATOM 868 C C . GLU A 1 109 ? -13.750 -9.010 20.443 1.00 97.94 109 GLU A C 1
ATOM 870 O O . GLU A 1 109 ? -14.328 -9.289 21.494 1.00 97.94 109 GLU A O 1
ATOM 875 N N . ALA A 1 110 ? -14.105 -7.945 19.717 1.00 98.06 110 ALA A N 1
ATOM 876 C CA . ALA A 1 110 ? -15.116 -6.987 20.159 1.00 98.06 110 ALA A CA 1
ATOM 877 C C . ALA A 1 110 ? -16.494 -7.642 20.368 1.00 98.06 110 ALA A C 1
ATOM 879 O O . ALA A 1 110 ? -17.218 -7.303 21.309 1.00 98.06 110 ALA A O 1
ATOM 880 N N . LYS A 1 111 ? -16.873 -8.611 19.522 1.00 98.25 111 LYS A N 1
ATOM 881 C CA . LYS A 1 111 ? -18.101 -9.399 19.724 1.00 98.25 111 LYS A CA 1
ATOM 882 C C . LYS A 1 111 ? -18.021 -10.244 20.993 1.00 98.25 111 LYS A C 1
ATOM 884 O O . LYS A 1 111 ? -18.993 -10.270 21.747 1.00 98.25 111 LYS A O 1
ATOM 889 N N . GLN A 1 112 ? -16.902 -10.927 21.236 1.00 98.44 112 GLN A N 1
ATOM 890 C CA . GLN A 1 112 ? -16.713 -11.745 22.436 1.00 98.44 112 GLN A CA 1
ATOM 891 C C . GLN A 1 112 ? -16.777 -10.887 23.703 1.00 98.44 112 GLN A C 1
ATOM 893 O O . GLN A 1 112 ? -17.546 -11.196 24.616 1.00 98.44 112 GLN A O 1
ATOM 898 N N . GLU A 1 113 ? -16.072 -9.758 23.730 1.00 98.19 113 GLU A N 1
ATOM 899 C CA . GLU A 1 113 ? -16.128 -8.800 24.834 1.00 98.19 113 GLU A CA 1
ATOM 900 C C . GLU A 1 113 ? -17.547 -8.277 25.058 1.00 98.19 113 GLU A C 1
ATOM 902 O O . GLU A 1 113 ? -18.026 -8.247 26.193 1.00 98.19 113 GLU A O 1
ATOM 907 N N . HIS A 1 114 ? -18.268 -7.939 23.987 1.00 98.44 114 HIS A N 1
ATOM 908 C CA . HIS A 1 114 ? -19.659 -7.513 24.090 1.00 98.44 114 HIS A CA 1
ATOM 909 C C . HIS A 1 114 ? -20.548 -8.598 24.712 1.00 98.44 114 HIS A C 1
ATOM 911 O O . HIS A 1 114 ? -21.348 -8.303 25.603 1.00 98.44 114 HIS A O 1
ATOM 917 N N . THR A 1 115 ? -20.395 -9.859 24.294 1.00 98.12 115 THR A N 1
ATOM 918 C CA . THR A 1 115 ? -21.147 -10.973 24.891 1.00 98.12 115 THR A CA 1
ATOM 919 C C . THR A 1 115 ? -20.811 -11.166 26.369 1.00 98.12 115 THR A C 1
ATOM 921 O O . THR A 1 115 ? -21.726 -11.273 27.187 1.00 98.12 115 THR A O 1
ATOM 924 N N . HIS A 1 116 ? -19.531 -11.098 26.739 1.00 98.62 116 HIS A N 1
ATOM 925 C CA . HIS A 1 116 ? -19.086 -11.209 28.126 1.00 98.62 116 HIS A CA 1
ATOM 926 C C . HIS A 1 116 ? -19.623 -10.059 28.996 1.00 98.62 116 HIS A C 1
ATOM 928 O O . HIS A 1 116 ? -20.132 -10.281 30.096 1.00 98.62 116 HIS A O 1
ATOM 934 N N . LEU A 1 117 ? -19.593 -8.821 28.489 1.00 98.62 117 LEU A N 1
ATOM 935 C CA . LEU A 1 117 ? -20.165 -7.660 29.173 1.00 98.62 117 LEU A CA 1
ATOM 936 C C . LEU A 1 117 ? -21.683 -7.787 29.351 1.00 98.62 117 LEU A C 1
ATOM 938 O O . LEU A 1 117 ? -22.201 -7.454 30.418 1.00 98.62 117 LEU A O 1
ATOM 942 N N . LEU A 1 118 ? -22.408 -8.297 28.350 1.00 98.62 118 LEU A N 1
ATOM 943 C CA . LEU A 1 118 ? -23.844 -8.565 28.469 1.00 98.62 118 LEU A CA 1
ATOM 944 C C . LEU A 1 118 ? -24.145 -9.613 29.545 1.00 98.62 118 LEU A C 1
ATOM 946 O O . LEU A 1 118 ? -25.101 -9.457 30.308 1.00 98.62 118 LEU A O 1
ATOM 950 N N . GLU A 1 119 ? -23.349 -10.676 29.623 1.00 98.56 119 GLU A N 1
ATOM 951 C CA . GLU A 1 119 ? -23.496 -11.715 30.644 1.00 98.56 119 GLU A CA 1
ATOM 952 C C . GLU A 1 119 ? -23.194 -11.190 32.048 1.00 98.56 119 GLU A C 1
ATOM 954 O O . GLU A 1 119 ? -24.005 -11.394 32.956 1.00 98.56 119 GLU A O 1
ATOM 959 N N . SER A 1 120 ? -22.105 -10.439 32.211 1.00 98.62 120 SER A N 1
ATOM 960 C CA . SER A 1 120 ? -21.766 -9.766 33.468 1.00 98.62 120 SER A CA 1
ATOM 961 C C . SER A 1 120 ? -22.863 -8.782 33.892 1.00 98.62 120 SER A C 1
ATOM 963 O O . SER A 1 120 ? -23.324 -8.813 35.033 1.00 98.62 120 SER A O 1
ATOM 965 N N . ASN A 1 121 ? -23.405 -7.981 32.966 1.00 98.75 121 ASN A N 1
ATOM 966 C CA . ASN A 1 121 ? -24.513 -7.073 33.274 1.00 98.75 121 ASN A CA 1
ATOM 967 C C . ASN A 1 121 ? -25.772 -7.830 33.726 1.00 98.75 121 ASN A C 1
ATOM 969 O O . ASN A 1 121 ? -26.450 -7.405 34.661 1.00 98.75 121 ASN A O 1
ATOM 973 N N . ARG A 1 122 ? -26.077 -8.978 33.105 1.00 98.62 122 ARG A N 1
ATOM 974 C CA . ARG A 1 122 ? -27.175 -9.854 33.544 1.00 98.62 122 ARG A CA 1
ATOM 975 C C . ARG A 1 122 ? -26.929 -10.407 34.946 1.00 98.62 122 ARG A C 1
ATOM 977 O O . ARG A 1 122 ? -27.870 -10.457 35.730 1.00 98.62 122 ARG A O 1
ATOM 984 N N . GLN A 1 123 ? -25.701 -10.814 35.269 1.00 98.69 123 GLN A N 1
ATOM 985 C CA . GLN A 1 123 ? -25.342 -11.280 36.612 1.00 98.69 123 GLN A CA 1
ATOM 986 C C . GLN A 1 123 ? -25.498 -10.164 37.651 1.00 98.69 123 GLN A C 1
ATOM 988 O O . GLN A 1 123 ? -26.155 -10.384 38.662 1.00 98.69 123 GLN A O 1
ATOM 993 N N . LEU A 1 124 ? -25.000 -8.957 37.366 1.00 98.62 124 LEU A N 1
ATOM 994 C CA . LEU A 1 124 ? -25.139 -7.795 38.251 1.00 98.62 124 LEU A CA 1
ATOM 995 C C . LEU A 1 124 ? -26.601 -7.412 38.508 1.00 98.62 124 LEU A C 1
ATOM 997 O O . LEU A 1 124 ? -26.949 -7.005 39.610 1.00 98.62 124 LEU A O 1
ATOM 1001 N N . ARG A 1 125 ? -27.480 -7.554 37.510 1.00 98.62 125 ARG A N 1
ATOM 1002 C CA . ARG A 1 125 ? -28.920 -7.336 37.710 1.00 98.62 125 ARG A CA 1
ATOM 1003 C C . ARG A 1 125 ? -29.520 -8.359 38.672 1.00 98.62 125 ARG A C 1
ATOM 1005 O O . ARG A 1 125 ? -30.246 -7.964 39.572 1.00 98.62 125 ARG A O 1
ATOM 1012 N N . ARG A 1 126 ? -29.168 -9.643 38.531 1.00 98.75 126 ARG A N 1
ATOM 1013 C CA . ARG A 1 126 ? -29.636 -10.700 39.447 1.00 98.75 126 ARG A CA 1
ATOM 1014 C C . ARG A 1 126 ? -29.179 -10.445 40.880 1.00 98.75 126 ARG A C 1
ATOM 1016 O O . ARG A 1 126 ? -30.001 -10.488 41.785 1.00 98.75 126 ARG A O 1
ATOM 1023 N N . THR A 1 127 ? -27.901 -10.119 41.082 1.00 98.62 127 THR A N 1
ATOM 1024 C CA . THR A 1 127 ? -27.383 -9.829 42.428 1.00 98.62 127 THR A CA 1
ATOM 1025 C C . THR A 1 127 ? -28.020 -8.576 43.021 1.00 98.62 127 THR A C 1
ATOM 1027 O O . THR A 1 127 ? -28.300 -8.529 44.215 1.00 98.62 127 THR A O 1
ATOM 1030 N N . LEU A 1 128 ? -28.308 -7.564 42.199 1.00 98.75 128 LEU A N 1
ATOM 1031 C CA . LEU A 1 128 ? -29.032 -6.374 42.636 1.00 98.75 128 LEU A CA 1
ATOM 1032 C C . LEU A 1 128 ? -30.472 -6.704 43.055 1.00 98.75 128 LEU A C 1
ATOM 1034 O O . LEU A 1 128 ? -30.912 -6.225 44.100 1.00 98.75 128 LEU A O 1
ATOM 1038 N N . ASP A 1 129 ? -31.182 -7.542 42.300 1.00 98.69 129 ASP A N 1
ATOM 1039 C CA . ASP A 1 129 ? -32.533 -7.999 42.649 1.00 98.69 129 ASP A CA 1
ATOM 1040 C C . ASP A 1 129 ? -32.533 -8.813 43.959 1.00 98.69 129 ASP A C 1
ATOM 1042 O O . ASP A 1 129 ? -33.374 -8.584 44.833 1.00 98.69 129 ASP A O 1
ATOM 1046 N N . GLU A 1 130 ? -31.552 -9.702 44.144 1.00 98.69 130 GLU A N 1
ATOM 1047 C CA . GLU A 1 130 ? -31.343 -10.465 45.384 1.00 98.69 130 GLU A CA 1
ATOM 1048 C C . GLU A 1 130 ? -31.085 -9.543 46.584 1.00 98.69 130 GLU A C 1
ATOM 1050 O O . GLU A 1 130 ? -31.737 -9.672 47.622 1.00 98.69 130 GLU A O 1
ATOM 1055 N N . LEU A 1 131 ? -30.189 -8.560 46.442 1.00 98.75 131 LEU A N 1
ATOM 1056 C CA . LEU A 1 131 ? -29.905 -7.580 47.494 1.00 98.75 131 LEU A CA 1
ATOM 1057 C C . LEU A 1 131 ? -31.135 -6.735 47.838 1.00 98.75 131 LEU A C 1
ATOM 1059 O O . LEU A 1 131 ? -31.373 -6.437 49.008 1.00 98.75 131 LEU A O 1
ATOM 1063 N N . GLN A 1 132 ? -31.948 -6.365 46.847 1.00 98.69 132 GLN A N 1
ATOM 1064 C CA . GLN A 1 132 ? -33.202 -5.662 47.101 1.00 98.69 132 GLN A CA 1
ATOM 1065 C C . GLN A 1 132 ? -34.232 -6.540 47.820 1.00 98.69 132 GLN A C 1
ATOM 1067 O O . GLN A 1 132 ? -34.995 -6.027 48.639 1.00 98.69 132 GLN A O 1
ATOM 1072 N N . ALA A 1 133 ? -34.293 -7.839 47.521 1.00 98.50 133 ALA A N 1
ATOM 1073 C CA . ALA A 1 133 ? -35.160 -8.772 48.236 1.00 98.50 133 ALA A CA 1
ATOM 1074 C C . ALA A 1 133 ? -34.724 -8.915 49.703 1.00 98.50 133 ALA A C 1
ATOM 1076 O O . ALA A 1 133 ? -35.550 -8.750 50.599 1.00 98.50 133 ALA A O 1
ATOM 1077 N N . LEU A 1 134 ? -33.423 -9.106 49.950 1.00 98.62 134 LEU A N 1
ATOM 1078 C CA . LEU A 1 134 ? -32.859 -9.167 51.303 1.00 98.62 134 LEU A CA 1
ATOM 1079 C C . LEU A 1 134 ? -33.077 -7.869 52.082 1.00 98.62 134 LEU A C 1
ATOM 1081 O O . LEU A 1 134 ? -33.402 -7.905 53.266 1.00 98.62 134 LEU A O 1
ATOM 1085 N N . LYS A 1 135 ? -32.946 -6.715 51.421 1.00 98.62 135 LYS A N 1
ATOM 1086 C CA . LYS A 1 135 ? -33.250 -5.422 52.035 1.00 98.62 135 LYS A CA 1
ATOM 1087 C C . LYS A 1 135 ? -34.706 -5.358 52.508 1.00 98.62 135 LYS A C 1
ATOM 1089 O O . LYS A 1 135 ? -34.935 -4.982 53.650 1.00 98.62 135 LYS A O 1
ATOM 1094 N N . ARG A 1 136 ? -35.671 -5.734 51.659 1.00 98.62 136 ARG A N 1
ATOM 1095 C CA . ARG A 1 136 ? -37.101 -5.719 52.023 1.00 98.62 136 ARG A CA 1
ATOM 1096 C C . ARG A 1 136 ? -37.413 -6.668 53.179 1.00 98.62 136 ARG A C 1
ATOM 1098 O O . ARG A 1 136 ? -38.212 -6.328 54.041 1.00 98.62 136 ARG A O 1
ATOM 1105 N N . GLU A 1 137 ? -36.769 -7.830 53.209 1.00 98.69 137 GLU A N 1
ATOM 1106 C CA . GLU A 1 137 ? -36.889 -8.785 54.314 1.00 98.69 137 GLU A CA 1
ATOM 1107 C C . GLU A 1 137 ? -36.382 -8.181 55.634 1.00 98.69 137 GLU A C 1
ATOM 1109 O O . GLU A 1 137 ? -37.069 -8.236 56.651 1.00 98.69 137 GLU A O 1
ATOM 1114 N N . LEU A 1 138 ? -35.213 -7.531 55.616 1.00 98.62 138 LEU A N 1
ATOM 1115 C CA . LEU A 1 138 ? -34.683 -6.834 56.790 1.00 98.62 138 LEU A CA 1
ATOM 1116 C C . LEU A 1 138 ? -35.573 -5.660 57.224 1.00 98.62 138 LEU A C 1
ATOM 1118 O O . LEU A 1 138 ? -35.775 -5.470 58.419 1.00 98.62 138 LEU A O 1
ATOM 1122 N N . GLU A 1 139 ? -36.128 -4.894 56.282 1.00 98.62 139 GLU A N 1
ATOM 1123 C CA . GLU A 1 139 ? -37.097 -3.829 56.580 1.00 98.62 139 GLU A CA 1
ATOM 1124 C C . GLU A 1 139 ? -38.343 -4.396 57.281 1.00 98.62 139 GLU A C 1
ATOM 1126 O O . GLU A 1 139 ? -38.737 -3.887 58.328 1.00 98.62 139 GLU A O 1
ATOM 1131 N N . ALA A 1 140 ? -38.893 -5.514 56.794 1.00 98.25 140 ALA A N 1
ATOM 1132 C CA . ALA A 1 140 ? -40.025 -6.183 57.435 1.00 98.25 140 ALA A CA 1
ATOM 1133 C C . ALA A 1 140 ? -39.692 -6.682 58.856 1.00 98.25 140 ALA A C 1
ATOM 1135 O O . ALA A 1 140 ? -40.518 -6.569 59.766 1.00 98.25 140 ALA A O 1
ATOM 1136 N N . GLN A 1 141 ? -38.476 -7.196 59.076 1.00 98.69 141 GLN A N 1
ATOM 1137 C CA . GLN A 1 141 ? -38.010 -7.592 60.410 1.00 98.69 141 GLN A CA 1
ATOM 1138 C C . GLN A 1 141 ? -37.886 -6.391 61.357 1.00 98.69 141 GLN A C 1
ATOM 1140 O O . GLN A 1 141 ? -38.255 -6.489 62.530 1.00 98.69 141 GLN A O 1
ATOM 1145 N N . VAL A 1 142 ? -37.404 -5.247 60.863 1.00 98.62 142 VAL A N 1
ATOM 1146 C CA . VAL A 1 142 ? -37.339 -4.001 61.642 1.00 98.62 142 VAL A CA 1
ATOM 1147 C C . VAL A 1 142 ? -38.741 -3.530 62.025 1.00 98.62 142 VAL A C 1
ATOM 1149 O O . VAL A 1 142 ? -38.975 -3.250 63.202 1.00 98.62 142 VAL A O 1
ATOM 1152 N N . ASP A 1 143 ? -39.689 -3.523 61.086 1.00 98.38 143 ASP A N 1
ATOM 1153 C CA . ASP A 1 143 ? -41.084 -3.152 61.354 1.00 98.38 143 ASP A CA 1
ATOM 1154 C C . ASP A 1 143 ? -41.724 -4.078 62.403 1.00 98.38 143 ASP A C 1
ATOM 1156 O O . ASP A 1 143 ? -42.418 -3.620 63.319 1.00 98.38 143 ASP A O 1
ATOM 1160 N N . GLN A 1 144 ? -41.445 -5.386 62.329 1.00 98.62 144 GLN A N 1
ATOM 1161 C CA . GLN A 1 144 ? -41.911 -6.366 63.311 1.00 98.62 144 GLN A CA 1
ATOM 1162 C C . GLN A 1 144 ? -41.355 -6.084 64.713 1.00 98.62 144 GLN A C 1
ATOM 1164 O O . GLN A 1 144 ? -42.113 -6.076 65.688 1.00 98.62 144 GLN A O 1
ATOM 1169 N N . LEU A 1 145 ? -40.047 -5.845 64.833 1.00 98.50 145 LEU A N 1
ATOM 1170 C CA . LEU A 1 145 ? -39.410 -5.518 66.112 1.00 98.50 145 LEU A CA 1
ATOM 1171 C C . LEU A 1 145 ? -39.931 -4.193 66.676 1.00 98.50 145 LEU A C 1
ATOM 1173 O O . LEU A 1 145 ? -40.178 -4.081 67.878 1.00 98.50 145 LEU A O 1
ATOM 1177 N N . GLN A 1 146 ? -40.162 -3.204 65.816 1.00 98.44 146 GLN A N 1
ATOM 1178 C CA . GLN A 1 146 ? -40.715 -1.918 66.220 1.00 98.44 146 GLN A CA 1
ATOM 1179 C C . GLN A 1 146 ? -42.154 -2.059 66.738 1.00 98.44 146 GLN A C 1
ATOM 1181 O O . GLN A 1 146 ? -42.495 -1.473 67.768 1.00 98.44 146 GLN A O 1
ATOM 1186 N N . ALA A 1 147 ? -42.981 -2.891 66.096 1.00 98.00 147 ALA A N 1
ATOM 1187 C CA . ALA A 1 147 ? -44.323 -3.214 66.577 1.00 98.00 147 ALA A CA 1
ATOM 1188 C C . ALA A 1 147 ? -44.296 -3.941 67.936 1.00 98.00 147 ALA A C 1
ATOM 1190 O O . ALA A 1 147 ? -45.077 -3.606 68.831 1.00 98.00 147 ALA A O 1
ATOM 1191 N N . GLN A 1 148 ? -43.370 -4.889 68.128 1.00 98.50 148 GLN A N 1
ATOM 1192 C CA . GLN A 1 148 ? -43.178 -5.569 69.415 1.00 98.50 148 GLN A CA 1
ATOM 1193 C C . GLN A 1 148 ? -42.758 -4.595 70.521 1.00 98.50 148 GLN A C 1
ATOM 1195 O O . GLN A 1 148 ? -43.334 -4.623 71.609 1.00 98.50 148 GLN A O 1
ATOM 1200 N N . ALA A 1 149 ? -41.808 -3.699 70.244 1.00 98.06 149 ALA A N 1
ATOM 1201 C CA . ALA A 1 149 ? -41.357 -2.690 71.199 1.00 98.06 149 ALA A CA 1
ATOM 1202 C C . ALA A 1 149 ? -42.504 -1.762 71.631 1.00 98.06 149 ALA A C 1
ATOM 1204 O O . ALA A 1 149 ? -42.683 -1.507 72.821 1.00 98.06 149 ALA A O 1
ATOM 1205 N N . GLN A 1 150 ? -43.335 -1.312 70.685 1.00 98.38 150 GLN A N 1
ATOM 1206 C CA . GLN A 1 150 ? -44.512 -0.495 70.992 1.00 98.38 150 GLN A CA 1
ATOM 1207 C C . GLN A 1 150 ? -45.552 -1.249 71.834 1.00 98.38 150 GLN A C 1
ATOM 1209 O O . GLN A 1 150 ? -46.159 -0.657 72.726 1.00 98.38 150 GLN A O 1
ATOM 1214 N N . ALA A 1 151 ? -45.770 -2.541 71.573 1.00 98.25 151 ALA A N 1
ATOM 1215 C CA . ALA A 1 151 ? -46.680 -3.364 72.366 1.00 98.25 151 ALA A CA 1
ATOM 1216 C C . ALA A 1 151 ? -46.171 -3.547 73.805 1.00 98.25 151 ALA A C 1
ATOM 1218 O O . ALA A 1 151 ? -46.931 -3.353 74.751 1.00 98.25 151 ALA A O 1
ATOM 1219 N N . LEU A 1 152 ? -44.878 -3.842 73.974 1.00 98.31 152 LEU A N 1
ATOM 1220 C CA . LEU A 1 152 ? -44.249 -3.941 75.293 1.00 98.31 152 LEU A CA 1
ATOM 1221 C C . LEU A 1 152 ? -44.307 -2.613 76.051 1.00 98.31 152 LEU A C 1
ATOM 1223 O O . LEU A 1 152 ? -44.646 -2.611 77.230 1.00 98.31 152 LEU A O 1
ATOM 1227 N N . GLN A 1 153 ? -44.057 -1.487 75.379 1.00 98.19 153 GLN A N 1
ATOM 1228 C CA . GLN A 1 153 ? -44.166 -0.162 75.991 1.00 98.19 153 GLN A CA 1
ATOM 1229 C C . GLN A 1 153 ? -45.580 0.105 76.524 1.00 98.19 153 GLN A C 1
ATOM 1231 O O . GLN A 1 153 ? -45.725 0.606 77.635 1.00 98.19 153 GLN A O 1
ATOM 1236 N N . LYS A 1 154 ? -46.623 -0.264 75.767 1.00 98.06 154 LYS A N 1
ATOM 1237 C CA . LYS A 1 154 ? -48.017 -0.157 76.229 1.00 98.06 154 LYS A CA 1
ATOM 1238 C C . LYS A 1 154 ? -48.269 -1.020 77.464 1.00 98.06 154 LYS A C 1
ATOM 1240 O O . LYS A 1 154 ? -48.804 -0.511 78.440 1.00 98.06 154 LYS A O 1
ATOM 1245 N N . CYS A 1 155 ? -47.816 -2.277 77.462 1.00 97.81 155 CYS A N 1
ATOM 1246 C CA . CYS A 1 155 ? -47.933 -3.161 78.625 1.00 97.81 155 CYS A CA 1
ATOM 1247 C C . CYS A 1 155 ? -47.228 -2.588 79.862 1.00 97.81 155 CYS A C 1
ATOM 1249 O O . CYS A 1 155 ? -47.765 -2.681 80.962 1.00 97.81 155 CYS A O 1
ATOM 1251 N N . ILE A 1 156 ? -46.043 -1.989 79.693 1.00 98.00 156 ILE A N 1
ATOM 1252 C CA . ILE A 1 156 ? -45.331 -1.307 80.781 1.00 98.00 156 ILE A CA 1
ATOM 1253 C C . ILE A 1 156 ? -46.181 -0.150 81.309 1.00 98.00 156 ILE A C 1
ATOM 1255 O O . ILE A 1 156 ? -46.423 -0.099 82.508 1.00 98.00 156 ILE A O 1
ATOM 1259 N N . SER A 1 157 ? -46.704 0.721 80.441 1.00 97.44 157 SER A N 1
ATOM 1260 C CA . SER A 1 157 ? -47.558 1.840 80.861 1.00 97.44 157 SER A CA 1
ATOM 1261 C C . SER A 1 157 ? -48.851 1.391 81.556 1.00 97.44 157 SER A C 1
ATOM 1263 O O . SER A 1 157 ? -49.253 1.999 82.547 1.00 97.44 157 SER A O 1
ATOM 1265 N N . ASP A 1 158 ? -49.489 0.314 81.091 1.00 97.75 158 ASP A N 1
ATOM 1266 C CA . ASP A 1 158 ? -50.685 -0.257 81.723 1.00 97.75 158 ASP A CA 1
ATOM 1267 C C . ASP A 1 158 ? -50.367 -0.846 83.108 1.00 97.75 158 ASP A C 1
ATOM 1269 O O . ASP A 1 158 ? -51.096 -0.598 84.072 1.00 97.75 158 ASP A O 1
ATOM 1273 N N . LEU A 1 159 ? -49.253 -1.580 83.232 1.00 97.69 159 LEU A N 1
ATOM 1274 C CA . LEU A 1 159 ? -48.769 -2.118 84.507 1.00 97.69 159 LEU A CA 1
ATOM 1275 C C . LEU A 1 159 ? -48.344 -1.008 85.473 1.00 97.69 159 LEU A C 1
ATOM 1277 O O . LEU A 1 159 ? -48.633 -1.098 86.664 1.00 97.69 159 LEU A O 1
ATOM 1281 N N . GLU A 1 160 ? -47.693 0.047 84.982 1.00 97.19 160 GLU A N 1
ATOM 1282 C CA . GLU A 1 160 ? -47.350 1.242 85.757 1.00 97.19 160 GLU A CA 1
ATOM 1283 C C . GLU A 1 160 ? -48.615 1.940 86.267 1.00 97.19 160 GLU A C 1
ATOM 1285 O O . GLU A 1 160 ? -48.695 2.270 87.452 1.00 97.19 160 GLU A O 1
ATOM 1290 N N . ALA A 1 161 ? -49.637 2.101 85.422 1.00 96.06 161 ALA A N 1
ATOM 1291 C CA . ALA A 1 161 ? -50.924 2.660 85.824 1.00 96.06 161 ALA A CA 1
ATOM 1292 C C . ALA A 1 161 ? -51.638 1.773 86.860 1.00 96.06 161 ALA A C 1
ATOM 1294 O O . ALA A 1 161 ? -52.204 2.279 87.831 1.00 96.06 161 ALA A O 1
ATOM 1295 N N . GLU A 1 162 ? -51.608 0.447 86.702 1.00 96.44 162 GLU A N 1
ATOM 1296 C CA . GLU A 1 162 ? -52.170 -0.481 87.686 1.00 96.44 162 GLU A CA 1
ATOM 1297 C C . GLU A 1 162 ? -51.400 -0.442 89.017 1.00 96.44 162 GLU A C 1
ATOM 1299 O O . GLU A 1 162 ? -52.011 -0.424 90.090 1.00 96.44 162 GLU A O 1
ATOM 1304 N N . ALA A 1 163 ? -50.067 -0.374 88.966 1.00 95.62 163 ALA A N 1
ATOM 1305 C CA . ALA A 1 163 ? -49.211 -0.229 90.138 1.00 95.62 163 ALA A CA 1
ATOM 1306 C C . ALA A 1 163 ? -49.487 1.089 90.878 1.00 95.62 163 ALA A C 1
ATOM 1308 O O . ALA A 1 163 ? -49.627 1.076 92.103 1.00 95.62 163 ALA A O 1
ATOM 1309 N N . GLN A 1 164 ? -49.650 2.202 90.154 1.00 95.81 164 GLN A N 1
ATOM 1310 C CA . GLN A 1 164 ? -50.031 3.499 90.723 1.00 95.81 164 GLN A CA 1
ATOM 1311 C C . GLN A 1 164 ? -51.401 3.437 91.407 1.00 95.81 164 GLN A C 1
ATOM 1313 O O . GLN A 1 164 ? -51.507 3.811 92.575 1.00 95.81 164 GLN A O 1
ATOM 1318 N N . ARG A 1 165 ? -52.425 2.871 90.751 1.00 94.75 165 ARG A N 1
ATOM 1319 C CA . ARG A 1 165 ? -53.763 2.676 91.349 1.00 94.75 165 ARG A CA 1
ATOM 1320 C C . ARG A 1 165 ? -53.700 1.863 92.641 1.00 94.75 165 ARG A C 1
ATOM 1322 O O . ARG A 1 165 ? -54.319 2.230 93.639 1.00 94.75 165 ARG A O 1
ATOM 1329 N N . LYS A 1 166 ? -52.935 0.764 92.648 1.00 95.38 166 LYS A N 1
ATOM 1330 C CA . LYS A 1 166 ? -52.725 -0.053 93.855 1.00 95.38 166 LYS A CA 1
ATOM 1331 C C . LYS A 1 166 ? -52.008 0.742 94.947 1.00 95.38 166 LYS A C 1
ATOM 1333 O O . LYS A 1 166 ? -52.399 0.662 96.109 1.00 95.38 166 LYS A O 1
ATOM 1338 N N . GLN A 1 167 ? -50.997 1.535 94.597 1.00 94.81 167 GLN A N 1
ATOM 1339 C CA . GLN A 1 167 ? -50.269 2.365 95.555 1.00 94.81 167 GLN A CA 1
ATOM 1340 C C . GLN A 1 167 ? -51.154 3.465 96.163 1.00 94.81 167 GLN A C 1
ATOM 1342 O O . GLN A 1 167 ? -51.067 3.725 97.362 1.00 94.81 167 GLN A O 1
ATOM 1347 N N . GLU A 1 168 ? -52.018 4.096 95.371 1.00 92.94 168 GLU A N 1
ATOM 1348 C CA . GLU A 1 168 ? -53.005 5.073 95.842 1.00 92.94 168 GLU A CA 1
ATOM 1349 C C . GLU A 1 168 ? -54.041 4.434 96.770 1.00 92.94 168 GLU A C 1
ATOM 1351 O O . GLU A 1 168 ? -54.308 4.976 97.843 1.00 92.94 168 GLU A O 1
ATOM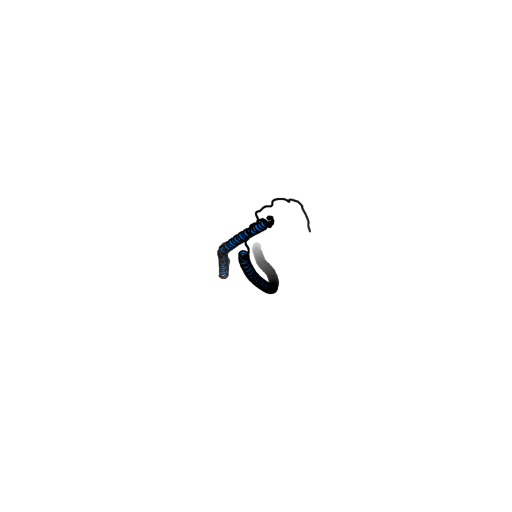 1356 N N . ALA A 1 169 ? -54.550 3.248 96.424 1.00 92.62 169 ALA A N 1
ATOM 1357 C CA . ALA A 1 169 ? -55.449 2.485 97.287 1.00 92.62 169 ALA A CA 1
ATOM 1358 C C . ALA A 1 169 ? -54.793 2.142 98.637 1.00 92.62 169 ALA A C 1
ATOM 1360 O O . ALA A 1 169 ? -55.401 2.337 99.689 1.00 92.62 169 ALA A O 1
ATOM 1361 N N . LEU A 1 170 ? -53.527 1.703 98.631 1.00 91.44 170 LEU A N 1
ATOM 1362 C CA . LEU A 1 170 ? -52.762 1.446 99.856 1.00 91.44 170 LEU A CA 1
ATOM 1363 C C . LEU A 1 170 ? -52.529 2.718 100.678 1.00 91.44 170 LEU A C 1
ATOM 1365 O O . LEU A 1 170 ? -52.667 2.677 101.896 1.00 91.44 170 LEU A O 1
ATOM 1369 N N . LYS A 1 171 ? -52.206 3.854 100.044 1.00 89.56 171 LYS A N 1
ATOM 1370 C CA . LYS A 1 171 ? -52.089 5.151 100.735 1.00 89.56 171 LYS A CA 1
ATOM 1371 C C . LYS A 1 171 ? -53.421 5.580 101.357 1.00 89.56 171 LYS A C 1
ATOM 1373 O O . LYS A 1 171 ? -53.416 6.072 102.481 1.00 89.56 171 LYS A O 1
ATOM 1378 N N . GLY A 1 172 ? -54.543 5.361 100.668 1.00 85.88 172 GLY A N 1
ATOM 1379 C CA . GLY A 1 172 ? -55.892 5.589 101.196 1.00 85.88 172 GLY A CA 1
ATOM 1380 C C . GLY A 1 17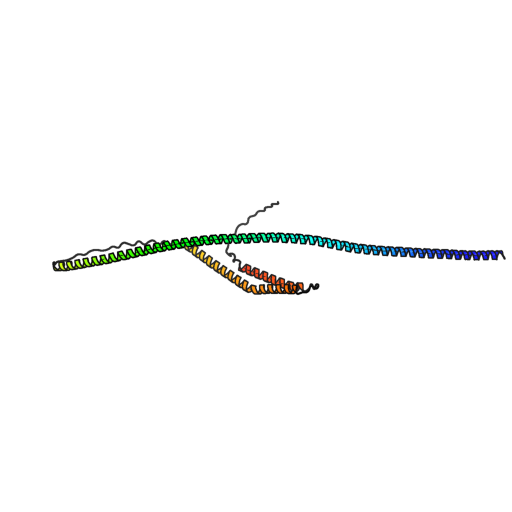2 ? -56.173 4.746 102.441 1.00 85.88 172 GLY A C 1
ATOM 1381 O O . GLY A 1 172 ? -56.489 5.296 103.494 1.00 85.88 172 GLY A O 1
ATOM 1382 N N . LEU A 1 173 ? -55.939 3.432 102.363 1.00 81.50 173 LEU A N 1
ATOM 1383 C CA . LEU A 1 173 ? -56.086 2.508 103.495 1.00 81.50 173 LEU A CA 1
ATOM 1384 C C . LEU A 1 173 ? -55.122 2.828 104.649 1.00 81.50 173 LEU A C 1
ATOM 1386 O O . LEU A 1 173 ? -55.494 2.722 105.812 1.00 81.50 173 LEU A O 1
ATOM 1390 N N . ALA A 1 174 ? -53.891 3.256 104.358 1.00 74.00 174 ALA A N 1
ATOM 1391 C CA . ALA A 1 174 ? -52.922 3.675 105.370 1.00 74.00 174 ALA A CA 1
ATOM 1392 C C . ALA A 1 174 ? -53.326 4.993 106.048 1.00 74.00 174 ALA A C 1
ATOM 1394 O O . ALA A 1 174 ? -53.113 5.149 107.250 1.00 74.00 174 ALA A O 1
ATOM 1395 N N . ALA A 1 175 ? -53.931 5.934 105.315 1.00 75.56 175 ALA A N 1
ATOM 1396 C CA . ALA A 1 175 ? -54.485 7.165 105.877 1.00 75.56 175 ALA A CA 1
ATOM 1397 C C . ALA A 1 175 ? -55.715 6.884 106.764 1.00 75.56 175 ALA A C 1
ATOM 1399 O O . ALA A 1 175 ? -55.868 7.507 107.816 1.00 75.56 175 ALA A O 1
ATOM 1400 N N . GLU A 1 176 ? -56.550 5.910 106.392 1.00 69.19 176 GLU A N 1
ATOM 1401 C CA . GLU A 1 176 ? -57.648 5.397 107.223 1.00 69.19 176 GLU A CA 1
ATOM 1402 C C . GLU A 1 176 ? -57.140 4.640 108.463 1.00 69.19 176 GLU A C 1
ATOM 1404 O O . GLU A 1 176 ? -57.633 4.872 109.566 1.00 69.19 176 GLU A O 1
ATOM 1409 N N . ALA A 1 177 ? -56.090 3.822 108.333 1.00 58.66 177 ALA A N 1
ATOM 1410 C CA . ALA A 1 177 ? -55.454 3.122 109.453 1.00 58.66 177 ALA A CA 1
ATOM 1411 C C . ALA A 1 177 ? -54.713 4.077 110.410 1.00 58.66 177 ALA A C 1
ATOM 1413 O O . ALA A 1 177 ? -54.760 3.902 111.626 1.00 58.66 177 ALA A O 1
ATOM 1414 N N . SER A 1 178 ? -54.088 5.137 109.890 1.00 56.97 178 SER A N 1
ATOM 1415 C CA . SER A 1 178 ? -53.431 6.182 110.695 1.00 56.97 178 SER A CA 1
ATOM 1416 C C . SER A 1 178 ? -54.437 7.062 111.449 1.00 56.97 178 SER A C 1
ATOM 1418 O O . SER A 1 178 ? -54.101 7.641 112.478 1.00 56.97 178 SER A O 1
ATOM 1420 N N . ARG A 1 179 ? -55.694 7.134 110.986 1.00 55.84 179 ARG A N 1
ATOM 1421 C CA . ARG A 1 179 ? -56.810 7.715 111.753 1.00 55.84 179 ARG A CA 1
ATOM 1422 C C . ARG A 1 179 ? -57.308 6.797 112.877 1.00 55.84 179 ARG A C 1
ATOM 1424 O O . ARG A 1 179 ? -57.958 7.289 113.794 1.00 55.84 179 ARG A O 1
ATOM 1431 N N . ALA A 1 180 ? -56.988 5.503 112.827 1.00 39.62 180 ALA A N 1
ATOM 1432 C CA . ALA A 1 180 ? -57.409 4.489 113.795 1.00 39.62 180 ALA A CA 1
ATOM 1433 C C . ALA A 1 180 ? -56.314 4.080 114.805 1.00 39.62 180 ALA A C 1
ATOM 1435 O O . ALA A 1 180 ? -56.578 3.256 115.677 1.00 39.62 180 ALA A O 1
ATOM 1436 N N . SER A 1 181 ? -55.102 4.643 114.735 1.00 34.84 181 SER A N 1
ATOM 1437 C CA . SER A 1 181 ? -54.010 4.302 115.656 1.00 34.84 181 SER A CA 1
ATOM 1438 C C . SER A 1 181 ? -53.065 5.483 115.893 1.00 34.84 181 SER A C 1
ATOM 1440 O O . SER A 1 181 ? -52.392 5.950 114.976 1.00 34.84 181 SER A O 1
ATOM 1442 N N . SER A 1 182 ? -52.983 5.950 117.144 1.00 38.69 182 SER A N 1
ATOM 1443 C CA . SER A 1 182 ? -51.951 6.873 117.620 1.00 38.69 182 SER A CA 1
ATOM 1444 C C . SER A 1 182 ? -50.779 6.086 118.228 1.00 38.69 182 SER A C 1
ATOM 1446 O O . SER A 1 182 ? -50.959 5.339 119.181 1.00 38.69 182 SER A O 1
ATOM 1448 N N . SER A 1 183 ? -49.565 6.236 117.686 1.00 34.12 183 SER A N 1
ATOM 1449 C CA . SER A 1 183 ? -48.319 6.485 118.445 1.00 34.12 183 SER A CA 1
ATOM 1450 C C . SER A 1 183 ? -47.033 6.239 117.626 1.00 34.12 183 SER A C 1
ATOM 1452 O O . SER A 1 183 ? -46.882 5.240 116.936 1.00 34.12 183 SER A O 1
ATOM 1454 N N . SER A 1 184 ? -46.110 7.192 117.798 1.00 33.94 184 SER A N 1
ATOM 1455 C CA . SER A 1 184 ? -44.645 7.091 117.955 1.00 33.94 184 SER A CA 1
ATOM 1456 C C . SER A 1 184 ? -43.683 6.554 116.866 1.00 33.94 184 SER A C 1
ATOM 1458 O O . SER A 1 184 ? -43.612 5.369 116.584 1.00 33.94 184 SER A O 1
ATOM 1460 N N . GLN A 1 185 ? -42.797 7.481 116.459 1.00 30.81 185 GLN A N 1
ATOM 1461 C CA . GLN A 1 185 ? -41.313 7.455 116.421 1.00 30.81 185 GLN A CA 1
ATOM 1462 C C . GLN A 1 185 ? -40.465 6.489 115.547 1.00 30.81 185 GLN A C 1
ATOM 1464 O O . GLN A 1 185 ? -40.485 5.279 115.707 1.00 30.81 185 GLN A O 1
ATOM 1469 N N . ARG A 1 186 ? -39.488 7.157 114.888 1.00 31.16 186 ARG A N 1
ATOM 1470 C CA . ARG A 1 186 ? -38.047 6.850 114.656 1.00 31.16 186 ARG A CA 1
ATOM 1471 C C . ARG A 1 186 ? -37.612 5.763 113.657 1.00 31.16 186 ARG A C 1
ATOM 1473 O O . ARG A 1 186 ? -37.968 4.604 113.785 1.00 31.16 186 ARG A O 1
ATOM 1480 N N . GLY A 1 187 ? -36.632 6.144 112.820 1.00 29.17 187 GLY A N 1
ATOM 1481 C CA . GLY A 1 187 ? -35.618 5.239 112.256 1.00 29.17 187 GLY A CA 1
ATOM 1482 C C . GLY A 1 187 ? -35.032 5.662 110.898 1.00 29.17 187 GLY A C 1
ATOM 1483 O O . GLY A 1 187 ? -35.637 5.409 109.868 1.00 29.17 187 GLY A O 1
ATOM 1484 N N . THR A 1 188 ? -33.843 6.275 110.891 1.00 38.41 188 THR A N 1
ATOM 1485 C CA . THR A 1 188 ? -32.805 6.179 109.827 1.00 38.41 188 THR A CA 1
ATOM 1486 C C . THR A 1 188 ? -32.144 4.777 109.889 1.00 38.41 188 THR A C 1
ATOM 1488 O O . THR A 1 188 ? -32.272 4.184 110.965 1.00 38.41 188 THR A O 1
ATOM 1491 N N . PRO A 1 189 ? -31.425 4.206 108.871 1.00 47.56 189 PRO A N 1
ATOM 1492 C CA . PRO A 1 189 ? -30.372 4.850 108.044 1.00 47.56 189 PRO A CA 1
ATOM 1493 C C . PRO A 1 189 ? -30.116 4.280 106.603 1.00 47.56 189 PRO A C 1
ATOM 1495 O O . PRO A 1 189 ? -30.740 3.320 106.171 1.00 47.56 189 PRO A O 1
ATOM 1498 N N . PHE A 1 190 ? -29.080 4.827 105.936 1.00 29.98 190 PHE A N 1
ATOM 1499 C CA . PHE A 1 190 ? -28.030 4.121 105.151 1.00 29.98 190 PHE A CA 1
ATOM 1500 C C . PHE A 1 190 ? -27.893 4.366 103.623 1.00 29.98 190 PHE A C 1
ATOM 1502 O O . PHE A 1 190 ? -28.857 4.587 102.901 1.00 29.98 190 PHE A O 1
ATOM 1509 N N . CYS A 1 191 ? -26.622 4.360 103.192 1.00 29.17 191 CYS A N 1
ATOM 1510 C CA . CYS A 1 191 ? -25.991 4.834 101.948 1.00 29.17 191 CYS A CA 1
ATOM 1511 C C . CYS A 1 191 ? -25.873 3.802 100.796 1.00 29.17 191 CYS A C 1
ATOM 1513 O O . CYS A 1 191 ? -25.886 2.606 101.059 1.00 29.17 191 CYS A O 1
ATOM 1515 N N . LEU A 1 192 ? -25.649 4.346 99.574 1.00 39.88 192 LEU A N 1
ATOM 1516 C CA . LEU A 1 192 ? -24.824 3.944 98.389 1.00 39.88 192 LEU A CA 1
ATOM 1517 C C . LEU A 1 192 ? -24.277 2.492 98.259 1.00 39.88 192 LEU A C 1
ATOM 1519 O O . LEU A 1 192 ? -23.846 1.942 99.270 1.00 39.88 192 LEU A O 1
ATOM 1523 N N . PRO A 1 193 ? -24.104 1.918 97.030 1.00 40.97 193 PRO A N 1
ATOM 1524 C CA . PRO A 1 193 ? -23.242 2.506 95.979 1.00 40.97 193 PRO A CA 1
ATOM 1525 C C . PRO A 1 193 ? -23.606 2.248 94.491 1.00 40.97 193 PRO A C 1
ATOM 1527 O O . PRO A 1 193 ? -24.441 1.418 94.143 1.00 40.97 193 PRO A O 1
ATOM 1530 N N . GLU A 1 194 ? -22.897 2.968 93.618 1.00 46.06 194 GLU A N 1
ATOM 1531 C CA . GLU A 1 194 ? -22.787 2.759 92.168 1.00 46.06 194 GLU A CA 1
ATOM 1532 C C . GLU A 1 194 ? -22.026 1.480 91.764 1.00 46.06 194 GLU A C 1
ATOM 1534 O O . GLU A 1 194 ? -21.134 1.039 92.497 1.00 46.06 194 GLU A O 1
ATOM 1539 N N . PRO A 1 195 ? -22.222 0.982 90.527 1.00 34.53 195 PRO A N 1
ATOM 1540 C CA . PRO A 1 195 ? -21.249 0.176 89.810 1.00 34.53 195 PRO A CA 1
ATOM 1541 C C . PRO A 1 195 ? -20.554 0.989 88.700 1.00 34.53 195 PRO A C 1
ATOM 1543 O O . PRO A 1 195 ? -21.019 1.080 87.571 1.00 34.53 195 PRO A O 1
ATOM 1546 N N . LYS A 1 196 ? -19.403 1.556 89.065 1.00 38.12 196 LYS A N 1
ATOM 1547 C CA . LYS A 1 196 ? -18.120 1.526 88.340 1.00 38.12 196 LYS A CA 1
ATOM 1548 C C . LYS A 1 196 ? -18.196 1.129 86.848 1.00 38.12 196 LYS A C 1
ATOM 1550 O O . LYS A 1 196 ? -18.104 -0.051 86.508 1.00 38.12 196 LYS A O 1
ATOM 1555 N N . GLU A 1 197 ? -18.250 2.130 85.972 1.00 34.94 197 GLU A N 1
ATOM 1556 C CA . GLU A 1 197 ? -17.823 1.998 84.577 1.00 34.94 197 GLU A CA 1
ATOM 1557 C C . GLU A 1 197 ? -16.326 1.653 84.508 1.00 34.94 197 GLU A C 1
ATOM 1559 O O . GLU A 1 197 ? -15.492 2.219 85.222 1.00 34.94 197 GLU A O 1
ATOM 1564 N N . ALA A 1 198 ? -15.983 0.718 83.626 1.00 39.66 198 ALA A N 1
ATOM 1565 C CA . ALA A 1 198 ? -14.623 0.485 83.162 1.00 39.66 198 ALA A CA 1
ATOM 1566 C C . ALA A 1 198 ? -14.432 1.223 81.823 1.00 39.66 198 ALA A C 1
ATOM 1568 O O . ALA A 1 198 ? -15.282 1.073 80.945 1.00 39.66 198 ALA A O 1
ATOM 1569 N N . PRO A 1 199 ? -13.340 1.979 81.607 1.00 48.38 199 PRO A N 1
ATOM 1570 C CA . PRO A 1 199 ? -13.049 2.535 80.292 1.00 48.38 199 PRO A CA 1
ATOM 1571 C C . PRO A 1 199 ? -12.392 1.463 79.405 1.00 48.38 199 PRO A C 1
ATOM 1573 O O . PRO A 1 199 ? -11.495 0.757 79.879 1.00 48.38 199 PRO A O 1
ATOM 1576 N N . PRO A 1 200 ? -12.742 1.338 78.112 1.00 40.91 200 PRO A N 1
ATOM 1577 C CA . PRO A 1 200 ? -11.881 0.638 77.177 1.00 40.91 200 PRO A CA 1
ATOM 1578 C C . PRO A 1 200 ? -10.654 1.510 76.889 1.00 40.91 200 PRO A C 1
ATOM 1580 O O . PRO A 1 200 ? -10.753 2.700 76.584 1.00 40.91 200 PRO A O 1
ATOM 1583 N N . SER A 1 201 ? -9.479 0.901 77.010 1.00 35.88 201 SER A N 1
ATOM 1584 C CA . SER A 1 201 ? -8.200 1.493 76.644 1.00 35.88 201 SER A CA 1
ATOM 1585 C C . SER A 1 201 ? -8.198 1.913 75.173 1.00 35.88 201 SER A C 1
ATOM 1587 O O . SER A 1 201 ? -8.319 1.086 74.273 1.00 35.88 201 SER A O 1
ATOM 1589 N N . ILE A 1 202 ? -7.998 3.207 74.939 1.00 46.09 202 ILE A N 1
ATOM 1590 C CA . ILE A 1 202 ? -7.566 3.747 73.653 1.00 46.09 202 ILE A CA 1
ATOM 1591 C C . ILE A 1 202 ? -6.090 3.376 73.491 1.00 46.09 202 ILE A C 1
ATOM 1593 O O . ILE A 1 202 ? -5.225 3.930 74.168 1.00 46.09 202 ILE A O 1
ATOM 1597 N N . SER A 1 203 ? -5.793 2.437 72.598 1.00 43.38 203 SER A N 1
ATOM 1598 C CA . SER A 1 203 ? -4.451 2.271 72.039 1.00 43.38 203 SER A CA 1
ATOM 1599 C C . SER A 1 203 ? -4.348 3.099 70.752 1.00 43.38 203 SER A C 1
ATOM 1601 O O . SER A 1 203 ? -5.061 2.789 69.794 1.00 43.38 203 SER A O 1
ATOM 1603 N N . PRO A 1 204 ? -3.481 4.124 70.675 1.00 44.75 204 PRO A N 1
ATOM 1604 C CA . PRO A 1 204 ? -3.143 4.749 69.410 1.00 44.75 204 PRO A CA 1
ATOM 1605 C C . PRO A 1 204 ? -2.085 3.888 68.711 1.00 44.75 204 PRO A C 1
ATOM 1607 O O . PRO A 1 204 ? -1.009 3.644 69.252 1.00 44.75 204 PRO A O 1
ATOM 1610 N N . SER A 1 205 ? -2.375 3.444 67.493 1.00 49.78 205 SER A N 1
ATOM 1611 C CA . SER A 1 205 ? -1.354 2.950 66.568 1.00 49.78 205 SER A CA 1
ATOM 1612 C C . SER A 1 205 ? -1.519 3.678 65.237 1.00 49.78 205 SER A C 1
ATOM 1614 O O . SER A 1 205 ? -2.394 3.313 64.450 1.00 49.78 205 SER A O 1
ATOM 1616 N N . PRO A 1 206 ? -0.725 4.727 64.967 1.00 53.34 206 PRO A N 1
ATOM 1617 C CA . PRO A 1 206 ? -0.636 5.320 63.650 1.00 53.34 206 PRO A CA 1
ATOM 1618 C C . PRO A 1 206 ? 0.704 4.912 63.039 1.00 53.34 206 PRO A C 1
ATOM 1620 O O . PRO A 1 206 ? 1.751 5.428 63.415 1.00 53.34 206 PRO A O 1
ATOM 1623 N N . LYS A 1 207 ? 0.687 3.943 62.123 1.00 46.50 207 LYS A N 1
ATOM 1624 C CA . LYS A 1 207 ? 1.810 3.725 61.190 1.00 46.50 207 LYS A CA 1
ATOM 1625 C C . LYS A 1 207 ? 1.408 3.183 59.815 1.00 46.50 207 LYS A C 1
ATOM 1627 O O . LYS A 1 207 ? 2.266 3.010 58.962 1.00 46.50 207 LYS A O 1
ATOM 1632 N N . ALA A 1 208 ? 0.114 2.950 59.580 1.00 46.56 208 ALA A N 1
ATOM 1633 C CA . ALA A 1 208 ? -0.423 2.543 58.276 1.00 46.56 208 ALA A CA 1
ATOM 1634 C C . ALA A 1 208 ? -1.225 3.659 57.574 1.00 46.56 208 ALA A C 1
ATOM 1636 O O . ALA A 1 208 ? -1.459 3.580 56.372 1.00 46.56 208 ALA A O 1
ATOM 1637 N N . ALA A 1 209 ? -1.628 4.706 58.305 1.00 53.78 209 ALA A N 1
ATOM 1638 C CA . ALA A 1 209 ? -2.356 5.843 57.739 1.00 53.78 209 ALA A CA 1
ATOM 1639 C C . ALA A 1 209 ? -1.439 6.793 56.947 1.00 53.78 209 ALA A C 1
ATOM 1641 O O . ALA A 1 209 ? -1.873 7.362 55.948 1.00 53.78 209 ALA A O 1
ATOM 1642 N N . ASP A 1 210 ? -0.167 6.902 57.339 1.00 53.00 210 ASP A N 1
ATOM 1643 C CA . ASP A 1 210 ? 0.783 7.829 56.712 1.00 53.00 210 ASP A CA 1
ATOM 1644 C C . ASP A 1 210 ? 1.175 7.384 55.289 1.00 53.00 210 ASP A C 1
ATOM 1646 O O . ASP A 1 210 ? 1.281 8.215 54.392 1.00 53.00 210 ASP A O 1
ATOM 1650 N N . LEU A 1 211 ? 1.253 6.070 55.028 1.00 57.50 211 LEU A N 1
ATOM 1651 C CA . LEU A 1 211 ? 1.551 5.525 53.691 1.00 57.50 211 LEU A CA 1
ATOM 1652 C C . LEU A 1 211 ? 0.393 5.713 52.690 1.00 57.50 211 LEU A C 1
ATOM 1654 O O . LEU A 1 211 ? 0.621 5.912 51.498 1.00 57.50 211 LEU A O 1
ATOM 1658 N N . SER A 1 212 ? -0.857 5.676 53.170 1.00 66.06 212 SER A N 1
ATOM 1659 C CA . SER A 1 212 ? -2.059 5.922 52.353 1.00 66.06 212 SER A CA 1
ATOM 1660 C C . SER A 1 212 ? -2.156 7.390 51.925 1.00 66.06 212 SER A C 1
ATOM 1662 O O . SER A 1 212 ? -2.492 7.705 50.780 1.00 66.06 212 SER A O 1
ATOM 1664 N N . LEU A 1 213 ? -1.798 8.299 52.835 1.00 72.56 213 LEU A N 1
ATOM 1665 C CA . LEU A 1 213 ? -1.856 9.736 52.595 1.00 72.56 213 LEU A CA 1
ATOM 1666 C C . LEU A 1 213 ? -0.738 10.209 51.656 1.00 72.56 213 LEU A C 1
ATOM 1668 O O . LEU A 1 213 ? -0.993 11.065 50.809 1.00 72.56 213 LEU A O 1
ATOM 1672 N N . ASP A 1 214 ? 0.459 9.622 51.744 1.00 78.25 214 ASP A N 1
ATOM 1673 C CA . ASP A 1 214 ? 1.543 9.880 50.788 1.00 78.25 214 ASP A CA 1
ATOM 1674 C C . ASP A 1 214 ? 1.233 9.319 49.394 1.00 78.25 214 ASP A C 1
ATOM 1676 O O . ASP A 1 214 ? 1.396 10.032 48.404 1.00 78.25 214 ASP A O 1
ATOM 1680 N N . SER A 1 215 ? 0.666 8.111 49.286 1.00 77.69 215 SER A N 1
ATOM 1681 C CA . SER A 1 215 ? 0.207 7.561 47.998 1.00 77.69 215 SER A CA 1
ATOM 1682 C C . SER A 1 215 ? -0.834 8.466 47.315 1.00 77.69 215 SER A C 1
ATOM 1684 O O . SER A 1 215 ? -0.738 8.745 46.117 1.00 77.69 215 SER A O 1
ATOM 1686 N N . PHE A 1 216 ? -1.775 9.021 48.086 1.00 83.06 216 PHE A N 1
ATOM 1687 C CA . PHE A 1 216 ? -2.763 9.981 47.586 1.00 83.06 216 PHE A CA 1
ATOM 1688 C C . PHE A 1 216 ? -2.135 11.324 47.163 1.00 83.06 216 PHE A C 1
ATOM 1690 O O . PHE A 1 216 ? -2.546 11.919 46.164 1.00 83.06 216 PHE A O 1
ATOM 1697 N N . ARG A 1 217 ? -1.101 11.799 47.872 1.00 83.06 217 ARG A N 1
ATOM 1698 C CA . ARG A 1 217 ? -0.337 13.006 47.494 1.00 83.06 217 ARG A CA 1
ATOM 1699 C C . ARG A 1 217 ? 0.439 12.811 46.193 1.00 83.06 217 ARG A C 1
ATOM 1701 O O . ARG A 1 217 ? 0.464 13.728 45.369 1.00 83.06 217 ARG A O 1
ATOM 1708 N N . HIS A 1 218 ? 1.033 11.636 45.992 1.00 84.06 218 HIS A N 1
ATOM 1709 C CA . HIS A 1 218 ? 1.717 11.289 44.747 1.00 84.06 218 HIS A CA 1
ATOM 1710 C C . HIS A 1 218 ? 0.739 11.203 43.574 1.00 84.06 218 HIS A C 1
ATOM 1712 O O . HIS A 1 218 ? 1.008 11.798 42.533 1.00 84.06 218 HIS A O 1
ATOM 1718 N N . TYR A 1 219 ? -0.427 10.576 43.763 1.00 85.38 219 TYR A N 1
ATOM 1719 C CA . TYR A 1 219 ? -1.471 10.522 42.739 1.00 85.38 219 TYR A CA 1
ATOM 1720 C C . TYR A 1 219 ? -1.948 11.920 42.326 1.00 85.38 219 TYR A C 1
ATOM 1722 O O . TYR A 1 219 ? -1.926 12.251 41.146 1.00 85.38 219 TYR A O 1
ATOM 1730 N N . LEU A 1 220 ? -2.282 12.786 43.289 1.00 85.88 220 LEU A N 1
ATOM 1731 C CA . LEU A 1 220 ? -2.719 14.153 42.988 1.00 85.88 220 LEU A CA 1
ATOM 1732 C C . LEU A 1 220 ? -1.627 15.004 42.323 1.00 85.88 220 LEU A C 1
ATOM 1734 O O . LEU A 1 220 ? -1.938 15.908 41.548 1.00 85.88 220 LEU A O 1
ATOM 1738 N N . SER A 1 221 ? -0.354 14.753 42.630 1.00 89.69 221 SER A N 1
ATOM 1739 C CA . SER A 1 221 ? 0.771 15.456 42.001 1.00 89.69 221 SER A CA 1
ATOM 1740 C C . SER A 1 221 ? 0.994 14.976 40.567 1.00 89.69 221 SER A C 1
ATOM 1742 O O . SER A 1 221 ? 1.105 15.803 39.664 1.00 89.69 221 SER A O 1
ATOM 1744 N N . ALA A 1 222 ? 0.957 13.660 40.344 1.00 83.31 222 ALA A N 1
ATOM 1745 C CA . ALA A 1 222 ? 1.049 13.053 39.019 1.00 83.31 222 ALA A CA 1
ATOM 1746 C C . ALA A 1 222 ? -0.136 13.450 38.125 1.00 83.31 222 ALA A C 1
ATOM 1748 O O . ALA A 1 222 ? 0.057 13.813 36.968 1.00 83.31 222 ALA A O 1
ATOM 1749 N N . GLU A 1 223 ? -1.355 13.474 38.669 1.00 87.50 223 GLU A N 1
ATOM 1750 C CA . GLU A 1 223 ? -2.560 13.913 37.962 1.00 87.50 223 GLU A CA 1
ATOM 1751 C C . GLU A 1 223 ? -2.479 15.400 37.581 1.00 87.50 223 GLU A C 1
ATOM 1753 O O . GLU A 1 223 ? -2.821 15.783 36.461 1.00 87.50 223 GLU A O 1
ATOM 1758 N N . ARG A 1 224 ? -1.951 16.255 38.468 1.00 87.06 224 ARG A N 1
ATOM 1759 C CA . ARG A 1 224 ? -1.716 17.677 38.161 1.00 87.06 224 ARG A CA 1
ATOM 1760 C C . ARG A 1 224 ? -0.670 17.872 37.069 1.00 87.06 224 ARG A C 1
ATOM 1762 O O . ARG A 1 224 ? -0.865 18.738 36.217 1.00 87.06 224 ARG A O 1
ATOM 1769 N N . GLU A 1 225 ? 0.411 17.099 37.078 1.00 84.75 225 GLU A N 1
ATOM 1770 C CA . GLU A 1 225 ? 1.448 17.178 36.045 1.00 84.75 225 GLU A CA 1
ATOM 1771 C C . GLU A 1 225 ? 0.932 16.669 34.694 1.00 84.75 225 GLU A C 1
ATOM 1773 O O . GLU A 1 225 ? 1.100 17.343 33.677 1.00 84.75 225 GLU A O 1
ATOM 1778 N N . ALA A 1 226 ? 0.189 15.557 34.694 1.00 85.06 226 ALA A N 1
ATOM 1779 C CA . ALA A 1 226 ? -0.469 15.018 33.508 1.00 85.06 226 ALA A CA 1
ATOM 1780 C C . ALA A 1 226 ? -1.477 16.013 32.912 1.00 85.06 226 ALA A C 1
ATOM 1782 O O . ALA A 1 226 ? -1.491 16.234 31.702 1.00 85.06 226 ALA A O 1
ATOM 1783 N N . LEU A 1 227 ? -2.271 16.693 33.748 1.00 88.44 227 LEU A N 1
ATOM 1784 C CA . LEU A 1 227 ? -3.195 17.738 33.298 1.00 88.44 227 LEU A CA 1
ATOM 1785 C C . LEU A 1 227 ? -2.468 18.963 32.722 1.00 88.44 227 LEU A C 1
ATOM 1787 O O . LEU A 1 227 ? -2.931 19.539 31.734 1.00 88.44 227 LEU A O 1
ATOM 1791 N N . ARG A 1 228 ? -1.328 19.377 33.298 1.00 87.81 228 ARG A N 1
ATOM 1792 C CA . ARG A 1 228 ? -0.513 20.470 32.734 1.00 87.81 228 ARG A CA 1
ATOM 1793 C C . ARG A 1 228 ? 0.122 20.077 31.404 1.00 87.81 228 ARG A C 1
ATOM 1795 O O . ARG A 1 228 ? 0.078 20.885 30.476 1.00 87.81 228 ARG A O 1
ATOM 1802 N N . SER A 1 229 ? 0.643 18.857 31.294 1.00 85.94 229 SER A N 1
ATOM 1803 C CA . SER A 1 229 ? 1.189 18.302 30.051 1.00 85.94 229 SER A CA 1
ATOM 1804 C C . SER A 1 229 ? 0.112 18.215 28.962 1.00 85.94 229 SER A C 1
ATOM 1806 O O . SER A 1 229 ? 0.297 18.765 27.876 1.00 85.94 229 SER A O 1
ATOM 1808 N N . ALA A 1 230 ? -1.070 17.672 29.273 1.00 86.31 230 ALA A N 1
ATOM 1809 C CA . ALA A 1 230 ? -2.197 17.602 28.340 1.00 86.31 230 ALA A CA 1
ATOM 1810 C C . ALA A 1 230 ? -2.668 18.995 27.887 1.00 86.31 230 ALA A C 1
ATOM 1812 O O . ALA A 1 230 ? -2.921 19.228 26.703 1.00 86.31 230 ALA A O 1
ATOM 1813 N N . LYS A 1 231 ? -2.733 19.964 28.808 1.00 89.06 231 LYS A N 1
ATOM 1814 C CA . LYS A 1 231 ? -3.050 21.357 28.469 1.00 89.06 231 LYS A CA 1
ATOM 1815 C C . LYS A 1 231 ? -1.985 21.974 27.557 1.00 89.06 231 LYS A C 1
ATOM 1817 O O . LYS A 1 231 ? -2.340 22.640 26.587 1.00 89.06 231 LYS A O 1
ATOM 1822 N N . ALA A 1 232 ? -0.702 21.763 27.845 1.00 86.62 232 ALA A N 1
ATOM 1823 C CA . ALA A 1 232 ? 0.393 22.252 27.010 1.00 86.62 232 ALA A CA 1
ATOM 1824 C C . ALA A 1 232 ? 0.352 21.628 25.607 1.00 86.62 232 ALA A C 1
ATOM 1826 O O . ALA A 1 232 ? 0.516 22.343 24.619 1.00 86.62 232 ALA A O 1
ATOM 1827 N N . PHE A 1 233 ? 0.051 20.333 25.507 1.00 88.00 233 PHE A N 1
ATOM 1828 C CA . PHE A 1 233 ? -0.156 19.638 24.240 1.00 88.00 233 PHE A CA 1
ATOM 1829 C C . PHE A 1 233 ? -1.291 20.267 23.420 1.00 88.00 233 PHE A C 1
ATOM 1831 O O . PHE A 1 233 ? -1.082 20.611 22.260 1.00 88.00 233 PHE A O 1
ATOM 1838 N N . LEU A 1 234 ? -2.462 20.501 24.021 1.00 88.62 234 LEU A N 1
ATOM 1839 C CA . LEU A 1 234 ? -3.601 21.117 23.328 1.00 88.62 234 LEU A CA 1
ATOM 1840 C C . LEU A 1 234 ? -3.311 22.551 22.865 1.00 88.62 234 LEU A C 1
ATOM 1842 O O . LEU A 1 234 ? -3.713 22.947 21.769 1.00 88.62 234 LEU A O 1
ATOM 1846 N N . VAL A 1 235 ? -2.586 23.335 23.668 1.00 88.12 235 VAL A N 1
ATOM 1847 C CA . VAL A 1 235 ? -2.138 24.679 23.270 1.00 88.12 235 VAL A CA 1
ATOM 1848 C C . VAL A 1 235 ? -1.189 24.590 22.071 1.00 88.12 235 VAL A C 1
ATOM 1850 O O . VAL A 1 235 ? -1.390 25.300 21.089 1.00 88.12 235 VAL A O 1
ATOM 1853 N N . ARG A 1 236 ? -0.209 23.677 22.093 1.00 83.81 236 ARG A N 1
ATOM 1854 C CA . ARG A 1 236 ? 0.717 23.450 20.968 1.00 83.81 236 ARG A CA 1
ATOM 1855 C C . ARG A 1 236 ? 0.005 22.933 19.718 1.00 83.81 236 ARG A C 1
ATOM 1857 O O . ARG A 1 236 ? 0.324 23.368 18.612 1.00 83.81 236 ARG A O 1
ATOM 1864 N N . GLN A 1 237 ? -0.998 22.072 19.875 1.00 80.75 237 GLN A N 1
ATOM 1865 C CA . GLN A 1 237 ? -1.853 21.626 18.778 1.00 80.75 237 GLN A CA 1
ATOM 1866 C C . GLN A 1 237 ? -2.572 22.829 18.159 1.00 80.75 237 GLN A C 1
ATOM 1868 O O . GLN A 1 237 ? -2.441 23.074 16.967 1.00 80.75 237 GLN A O 1
ATOM 1873 N N . THR A 1 238 ? -3.239 23.646 18.975 1.00 83.44 238 THR A N 1
ATOM 1874 C CA . THR A 1 238 ? -3.991 24.820 18.504 1.00 83.44 238 THR A CA 1
ATOM 1875 C C . THR A 1 238 ? -3.088 25.851 17.817 1.00 83.44 238 THR A C 1
ATOM 1877 O O . THR A 1 238 ? -3.459 26.389 16.777 1.00 83.44 238 THR A O 1
ATOM 1880 N N . CYS A 1 239 ? -1.885 26.093 18.346 1.00 80.00 239 CYS A N 1
ATOM 1881 C CA . CYS A 1 239 ? -0.923 27.033 17.768 1.00 80.00 239 CYS A CA 1
ATOM 1882 C C . CYS A 1 239 ? -0.243 26.515 16.491 1.00 80.00 239 CYS A C 1
ATOM 1884 O O . CYS A 1 239 ? 0.156 27.330 15.664 1.00 80.00 239 CYS A O 1
ATOM 1886 N N . SER A 1 240 ? -0.115 25.196 16.305 1.00 82.69 240 SER A N 1
ATOM 1887 C CA . SER A 1 240 ? 0.492 24.597 15.102 1.00 82.69 240 SER A CA 1
ATOM 1888 C C . SER A 1 240 ? -0.509 24.334 13.970 1.00 82.69 240 SER A C 1
ATOM 1890 O O . SER A 1 240 ? -0.096 24.226 12.815 1.00 82.69 240 SER A O 1
ATOM 1892 N N . MET A 1 241 ? -1.819 24.297 14.252 1.00 85.19 241 MET A N 1
ATOM 1893 C CA . MET A 1 241 ? -2.860 24.116 13.226 1.00 85.19 241 MET A CA 1
ATOM 1894 C C . MET A 1 241 ? -2.769 25.118 12.057 1.00 85.19 241 MET A C 1
ATOM 1896 O O . MET A 1 241 ? -2.855 24.672 10.911 1.00 85.19 241 MET A O 1
ATOM 1900 N N . PRO A 1 242 ? -2.566 26.436 12.272 1.00 84.94 242 PRO A N 1
ATOM 1901 C CA . PRO A 1 242 ? -2.463 27.396 11.172 1.00 84.94 242 PRO A CA 1
ATOM 1902 C C . PRO A 1 242 ? -1.256 27.142 10.267 1.00 84.94 242 PRO A C 1
ATOM 1904 O O . PRO A 1 242 ? -1.365 27.278 9.052 1.00 84.94 242 PRO A O 1
ATOM 1907 N N . TRP A 1 243 ? -0.128 26.728 10.847 1.00 79.88 243 TRP A N 1
ATOM 1908 C CA . TRP A 1 243 ? 1.103 26.434 10.113 1.00 79.88 243 TRP A CA 1
ATOM 1909 C C . TRP A 1 243 ? 0.964 25.173 9.262 1.00 79.88 243 TRP A C 1
ATOM 1911 O O . TRP A 1 243 ? 1.286 25.197 8.078 1.00 79.88 243 TRP A O 1
ATOM 1921 N N . ARG A 1 244 ? 0.366 24.106 9.809 1.00 84.19 244 ARG A N 1
ATOM 1922 C CA . ARG A 1 244 ? 0.053 22.884 9.044 1.00 84.19 244 ARG A CA 1
ATOM 1923 C C . ARG A 1 244 ? -0.931 23.154 7.915 1.00 84.19 244 ARG A C 1
ATOM 1925 O O . ARG A 1 244 ? -0.757 22.663 6.805 1.00 84.19 244 ARG A O 1
ATOM 1932 N N . GLN A 1 245 ? -1.945 23.978 8.176 1.00 85.75 245 GLN A N 1
ATOM 1933 C CA . GLN A 1 245 ? -2.894 24.386 7.146 1.00 85.75 245 GLN A CA 1
ATOM 1934 C C . GLN A 1 245 ? -2.215 25.230 6.057 1.00 85.75 245 GLN A C 1
ATOM 1936 O O . GLN A 1 245 ? -2.525 25.061 4.881 1.00 85.75 245 GLN A O 1
ATOM 1941 N N . ALA A 1 246 ? -1.278 26.111 6.420 1.00 83.69 246 ALA A N 1
ATOM 1942 C CA . ALA A 1 246 ? -0.503 26.896 5.465 1.00 83.69 246 ALA A CA 1
ATOM 1943 C C . ALA A 1 246 ? 0.420 26.014 4.607 1.00 83.69 246 ALA A C 1
ATOM 1945 O O . ALA A 1 246 ? 0.421 26.170 3.389 1.00 83.69 246 ALA A O 1
ATOM 1946 N N . ALA A 1 247 ? 1.122 25.047 5.206 1.00 84.62 247 ALA A N 1
ATOM 1947 C CA . ALA A 1 247 ? 1.961 24.084 4.490 1.00 84.62 247 ALA A CA 1
ATOM 1948 C C . ALA A 1 247 ? 1.138 23.190 3.541 1.00 84.62 247 ALA A C 1
ATOM 1950 O O . ALA A 1 247 ? 1.496 22.995 2.375 1.00 84.62 247 ALA A O 1
ATOM 1951 N N . LEU A 1 248 ? -0.024 22.709 3.995 1.00 86.25 248 LEU A N 1
ATOM 1952 C CA . LEU A 1 248 ? -0.959 21.954 3.160 1.00 86.25 248 LEU A CA 1
ATOM 1953 C C . LEU A 1 248 ? -1.487 22.805 1.996 1.00 86.25 248 LEU A C 1
ATOM 1955 O O . LEU A 1 248 ? -1.525 22.345 0.860 1.00 86.25 248 LEU A O 1
ATOM 1959 N N . ASN A 1 249 ? -1.847 24.064 2.244 1.00 85.31 249 ASN A N 1
ATOM 1960 C CA . ASN A 1 249 ? -2.299 24.965 1.186 1.00 85.31 249 ASN A CA 1
ATOM 1961 C C . ASN A 1 249 ? -1.170 25.289 0.193 1.00 85.31 249 ASN A C 1
ATOM 1963 O O . ASN A 1 249 ? -1.417 25.339 -1.009 1.00 85.31 249 ASN A O 1
ATOM 1967 N N . ALA A 1 250 ? 0.064 25.485 0.667 1.00 83.00 250 ALA A N 1
ATOM 1968 C CA . ALA A 1 250 ? 1.228 25.743 -0.178 1.00 83.00 250 ALA A CA 1
ATOM 1969 C C . ALA A 1 250 ? 1.550 24.540 -1.075 1.00 83.00 250 ALA A C 1
ATOM 1971 O O . ALA A 1 250 ? 1.739 24.703 -2.281 1.00 83.00 250 ALA A O 1
ATOM 1972 N N . SER A 1 251 ? 1.523 23.325 -0.520 1.00 79.94 251 SER A N 1
ATOM 1973 C CA . SER A 1 251 ? 1.689 22.102 -1.311 1.00 79.94 251 SER A CA 1
ATOM 1974 C C . SER A 1 251 ? 0.549 21.926 -2.318 1.00 79.94 251 SER A C 1
ATOM 1976 O O . SER A 1 251 ? 0.821 21.712 -3.494 1.00 79.94 251 SER A O 1
ATOM 1978 N N . GLN A 1 252 ? -0.718 22.109 -1.933 1.00 84.56 252 GLN A N 1
ATOM 1979 C CA . GLN A 1 252 ? -1.848 22.046 -2.875 1.00 84.56 252 GLN A CA 1
ATOM 1980 C C . GLN A 1 252 ? -1.721 23.063 -4.017 1.00 84.56 252 GLN A C 1
ATOM 1982 O O . GLN A 1 252 ? -2.022 22.740 -5.165 1.00 84.56 252 GLN A O 1
ATOM 1987 N N . GLN A 1 253 ? -1.247 24.277 -3.730 1.00 81.31 253 GLN A N 1
ATOM 1988 C CA . GLN A 1 253 ? -0.980 25.283 -4.758 1.00 81.31 253 GLN A CA 1
ATOM 1989 C C . GLN A 1 253 ? 0.189 24.895 -5.670 1.00 81.31 253 GLN A C 1
ATOM 1991 O O . GLN A 1 253 ? 0.122 25.168 -6.866 1.00 81.31 253 GLN A O 1
ATOM 1996 N N . HIS A 1 254 ? 1.234 24.256 -5.139 1.00 76.06 254 HIS A N 1
ATOM 1997 C CA . HIS A 1 254 ? 2.342 23.714 -5.927 1.00 76.06 254 HIS A CA 1
ATOM 1998 C C . HIS A 1 254 ? 1.856 22.624 -6.884 1.00 76.06 254 HIS A C 1
ATOM 2000 O O . HIS A 1 254 ? 1.998 22.772 -8.094 1.00 76.06 254 HIS A O 1
ATOM 2006 N N . TRP A 1 255 ? 1.177 21.602 -6.357 1.00 71.75 255 TRP A N 1
ATOM 2007 C CA . TRP A 1 255 ? 0.574 20.532 -7.153 1.00 71.75 255 TRP A CA 1
ATOM 2008 C C . TRP A 1 255 ? -0.408 21.082 -8.197 1.00 71.75 255 TRP A C 1
ATOM 2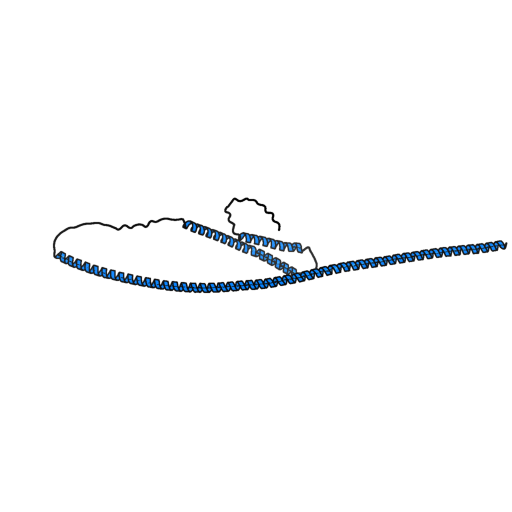010 O O . TRP A 1 255 ? -0.400 20.658 -9.349 1.00 71.75 255 TRP A O 1
ATOM 2020 N N . GLY A 1 256 ? -1.220 22.079 -7.833 1.00 79.69 256 GLY A N 1
ATOM 2021 C CA . GLY A 1 256 ? -2.133 22.746 -8.762 1.00 79.69 256 GLY A CA 1
ATOM 2022 C C . GLY A 1 256 ? -1.422 23.532 -9.869 1.00 79.69 256 GLY A C 1
ATOM 2023 O O . GLY A 1 256 ? -1.895 23.543 -11.002 1.00 79.69 256 GLY A O 1
ATOM 2024 N N . ARG A 1 257 ? -0.279 24.169 -9.575 1.00 75.75 257 ARG A N 1
ATOM 2025 C CA . ARG A 1 257 ? 0.545 24.870 -10.575 1.00 75.75 257 ARG A CA 1
ATOM 2026 C C . ARG A 1 257 ? 1.294 23.905 -11.489 1.00 75.75 257 ARG A C 1
ATOM 2028 O O . ARG A 1 257 ? 1.350 24.175 -12.681 1.00 75.75 257 ARG A O 1
ATOM 2035 N N . GLU A 1 258 ? 1.822 22.804 -10.962 1.00 69.50 258 GLU A N 1
ATOM 2036 C CA . GLU A 1 258 ? 2.463 21.753 -11.764 1.00 69.50 258 GLU A CA 1
ATOM 2037 C C . GLU A 1 258 ? 1.467 21.087 -12.720 1.00 69.50 258 GLU A C 1
ATOM 2039 O O . GLU A 1 258 ? 1.786 20.873 -13.883 1.00 69.50 258 GLU A O 1
ATOM 2044 N N . LEU A 1 259 ? 0.229 20.841 -12.274 1.00 68.44 259 LEU A N 1
ATOM 2045 C CA . LEU A 1 259 ? -0.829 20.269 -13.116 1.00 68.44 259 LEU A CA 1
ATOM 2046 C C . LEU A 1 259 ? -1.404 21.259 -14.145 1.00 68.44 259 LEU A C 1
ATOM 2048 O O . LEU A 1 259 ? -1.939 20.834 -15.168 1.00 68.44 259 LEU A O 1
ATOM 2052 N N . ALA A 1 260 ? -1.330 22.567 -13.879 1.00 67.50 260 ALA A N 1
ATOM 2053 C CA . ALA A 1 260 ? -1.814 23.618 -14.779 1.00 67.50 260 ALA A CA 1
ATOM 2054 C C . ALA A 1 260 ? -0.736 24.159 -15.740 1.00 67.50 260 ALA A C 1
ATOM 2056 O O . ALA A 1 260 ? -1.066 24.941 -16.635 1.00 67.50 260 ALA A O 1
ATOM 2057 N N . ALA A 1 261 ? 0.534 23.779 -15.566 1.00 56.91 261 ALA A N 1
ATOM 2058 C CA . ALA A 1 261 ? 1.627 24.166 -16.450 1.00 56.91 261 ALA A CA 1
ATOM 2059 C C . ALA A 1 261 ? 1.643 23.263 -17.702 1.00 56.91 261 ALA A C 1
ATOM 2061 O O . ALA A 1 261 ? 1.804 22.050 -17.574 1.00 56.91 261 ALA A O 1
ATOM 2062 N N . PRO A 1 262 ? 1.490 23.810 -18.924 1.00 54.69 262 PRO A N 1
ATOM 2063 C CA . PRO A 1 262 ? 1.703 23.039 -20.141 1.00 54.69 262 PRO A CA 1
ATOM 2064 C C . PRO A 1 262 ? 3.187 22.677 -20.234 1.00 54.69 262 PRO A C 1
ATOM 2066 O O . PRO A 1 262 ? 4.028 23.573 -20.277 1.00 54.69 262 PRO A O 1
ATOM 2069 N N . GLU A 1 263 ? 3.488 21.379 -20.257 1.00 57.22 263 GLU A N 1
ATOM 2070 C CA . GLU A 1 263 ? 4.794 20.796 -20.594 1.00 57.22 263 GLU A CA 1
ATOM 2071 C C . GLU A 1 263 ? 5.497 21.592 -21.716 1.00 57.22 263 GLU A C 1
ATOM 2073 O O . GLU A 1 263 ? 5.127 21.510 -22.889 1.00 57.22 263 GLU A O 1
ATOM 2078 N N . ALA A 1 264 ? 6.501 22.394 -21.347 1.00 45.31 264 ALA A N 1
ATOM 2079 C CA . ALA A 1 264 ? 7.419 23.081 -22.252 1.00 45.31 264 ALA A CA 1
ATOM 2080 C C . ALA A 1 264 ? 8.796 23.233 -21.568 1.00 45.31 264 ALA A C 1
ATOM 2082 O O . ALA A 1 264 ? 8.863 23.315 -20.340 1.00 45.31 264 ALA A O 1
ATOM 2083 N N . PRO A 1 265 ? 9.898 23.196 -22.339 1.00 50.81 265 PRO A N 1
ATOM 2084 C CA . PRO A 1 265 ? 11.155 22.608 -21.892 1.00 50.81 265 PRO A CA 1
ATOM 2085 C C . PRO A 1 265 ? 12.000 23.548 -21.029 1.00 50.81 265 PRO A C 1
ATOM 2087 O O . PRO A 1 265 ? 12.207 24.703 -21.380 1.00 50.81 265 PRO A O 1
ATOM 2090 N N . GLU A 1 266 ? 12.519 22.973 -19.943 1.00 56.97 266 GLU A N 1
ATOM 2091 C CA . GLU A 1 266 ? 13.700 23.368 -19.166 1.00 56.97 266 GLU A CA 1
ATOM 2092 C C . GLU A 1 266 ? 14.049 24.864 -19.073 1.00 56.97 266 GLU A C 1
ATOM 2094 O O . GLU A 1 266 ? 14.890 25.366 -19.810 1.00 56.97 266 GLU A O 1
ATOM 2099 N N . ASP A 1 267 ? 13.565 25.505 -18.006 1.00 42.28 267 ASP A N 1
ATOM 2100 C CA . ASP A 1 267 ? 14.306 26.566 -17.314 1.00 42.28 267 ASP A CA 1
ATOM 2101 C C . ASP A 1 267 ? 14.648 26.088 -15.889 1.00 42.28 267 ASP A C 1
ATOM 2103 O O . ASP A 1 267 ? 13.932 26.313 -14.908 1.00 42.28 267 ASP A O 1
ATOM 2107 N N . LEU A 1 268 ? 15.784 25.391 -15.771 1.00 53.31 268 LEU A N 1
ATOM 2108 C CA . LEU A 1 268 ? 16.347 24.781 -14.550 1.00 53.31 268 LEU A CA 1
ATOM 2109 C C . LEU A 1 268 ? 16.887 25.794 -13.511 1.00 53.31 268 LEU A C 1
ATOM 2111 O O . LEU A 1 268 ? 17.840 25.512 -12.779 1.00 53.31 268 LEU A O 1
ATOM 2115 N N . LEU A 1 269 ? 16.283 26.980 -13.416 1.00 46.62 269 LEU A N 1
ATOM 2116 C CA . LEU A 1 269 ? 16.650 28.021 -12.445 1.00 46.62 269 LEU A CA 1
ATOM 2117 C C . LEU A 1 269 ? 15.494 28.446 -11.523 1.00 46.62 269 LEU A C 1
ATOM 2119 O O . LEU A 1 269 ? 15.756 29.044 -10.481 1.00 46.62 269 LEU A O 1
ATOM 2123 N N . GLY A 1 270 ? 14.246 28.065 -11.824 1.00 47.25 270 GLY A N 1
ATOM 2124 C CA . GLY A 1 270 ? 13.086 28.311 -10.950 1.00 47.25 270 GLY A CA 1
ATOM 2125 C C . GLY A 1 270 ? 12.848 27.234 -9.881 1.00 47.25 270 GLY A C 1
ATOM 2126 O O . GLY A 1 270 ? 12.328 27.526 -8.806 1.00 47.25 270 GLY A O 1
ATOM 2127 N N . THR A 1 271 ? 13.283 25.995 -10.123 1.00 52.62 271 THR A N 1
ATOM 2128 C CA . THR A 1 271 ? 13.001 24.837 -9.252 1.00 52.62 271 THR A CA 1
ATOM 2129 C C . THR A 1 271 ? 13.760 24.862 -7.922 1.00 52.62 271 THR A C 1
ATOM 2131 O O . THR A 1 271 ? 13.249 24.375 -6.916 1.00 52.62 271 THR A O 1
ATOM 2134 N N . LYS A 1 272 ? 14.945 25.488 -7.859 1.00 53.28 272 LYS A N 1
ATOM 2135 C CA . LYS A 1 272 ? 15.733 25.587 -6.612 1.00 53.28 272 LYS A CA 1
ATOM 2136 C C . LYS A 1 272 ? 15.213 26.640 -5.632 1.00 53.28 272 LYS A C 1
ATOM 2138 O O . LYS A 1 272 ? 15.309 26.431 -4.427 1.00 53.28 272 LYS A O 1
ATOM 2143 N N . ALA A 1 273 ? 14.667 27.752 -6.128 1.00 51.81 273 ALA A N 1
ATOM 2144 C CA . ALA A 1 273 ? 14.072 28.777 -5.269 1.00 51.81 273 ALA A CA 1
ATOM 2145 C C . ALA A 1 273 ? 12.714 28.317 -4.711 1.00 51.81 273 ALA A C 1
ATOM 2147 O O . ALA A 1 273 ? 12.423 28.560 -3.546 1.00 51.81 273 ALA A O 1
ATOM 2148 N N . LEU A 1 274 ? 11.931 27.590 -5.518 1.00 54.78 274 LEU A N 1
ATOM 2149 C CA . LEU A 1 274 ? 10.584 27.126 -5.166 1.00 54.78 274 LEU A CA 1
ATOM 2150 C C . LEU A 1 274 ? 10.576 25.842 -4.315 1.00 54.78 274 LEU A C 1
ATOM 2152 O O . LEU A 1 274 ? 9.789 25.740 -3.377 1.00 54.78 274 LEU A O 1
ATOM 2156 N N . GLY A 1 275 ? 11.488 24.892 -4.558 1.00 60.72 275 GLY A N 1
ATOM 2157 C CA . GLY A 1 275 ? 11.665 23.718 -3.688 1.00 60.72 275 GLY A CA 1
ATOM 2158 C C . GLY A 1 275 ? 12.233 24.068 -2.306 1.00 60.72 275 GLY A C 1
ATOM 2159 O O . GLY A 1 275 ? 12.004 23.347 -1.335 1.00 60.72 275 GLY A O 1
ATOM 2160 N N . GLY A 1 276 ? 12.926 25.207 -2.200 1.00 67.75 276 GLY A N 1
ATOM 2161 C CA . GLY A 1 276 ? 13.422 25.736 -0.933 1.00 67.75 276 GLY A CA 1
ATOM 2162 C C . GLY A 1 276 ? 12.304 26.124 0.034 1.00 67.75 276 GLY A C 1
ATOM 2163 O O . GLY A 1 276 ? 12.464 25.930 1.234 1.00 67.75 276 GLY A O 1
ATOM 2164 N N . ASP A 1 277 ? 11.167 26.614 -0.462 1.00 67.94 277 ASP A N 1
ATOM 2165 C CA . ASP A 1 277 ? 10.040 26.991 0.399 1.00 67.94 277 ASP A CA 1
ATOM 2166 C C . ASP A 1 277 ? 9.287 25.760 0.922 1.00 67.94 277 ASP A C 1
ATOM 2168 O O . ASP A 1 277 ? 8.939 25.718 2.099 1.00 67.94 277 ASP A O 1
ATOM 2172 N N . VAL A 1 278 ? 9.145 24.703 0.111 1.00 70.12 278 VAL A N 1
ATOM 2173 C CA . VAL A 1 278 ? 8.581 23.415 0.566 1.00 70.12 278 VAL A CA 1
ATOM 2174 C C . VAL A 1 278 ? 9.484 22.755 1.610 1.00 70.12 278 VAL A C 1
ATOM 2176 O O . VAL A 1 278 ? 8.997 22.280 2.633 1.00 70.12 278 VAL A O 1
ATOM 2179 N N . HIS A 1 279 ? 10.802 22.756 1.384 1.00 73.56 279 HIS A N 1
ATOM 2180 C CA . HIS A 1 279 ? 11.760 22.205 2.342 1.00 73.56 279 HIS A CA 1
ATOM 2181 C C . HIS A 1 279 ? 11.717 22.952 3.679 1.00 73.56 279 HIS A C 1
ATOM 2183 O O . HIS A 1 279 ? 11.660 22.315 4.726 1.00 73.56 279 HIS A O 1
ATOM 2189 N N . LYS A 1 280 ? 11.689 24.291 3.654 1.00 80.50 280 LYS A N 1
ATOM 2190 C CA . LYS A 1 280 ? 11.573 25.107 4.872 1.00 80.50 280 LYS A CA 1
ATOM 2191 C C . LYS A 1 280 ? 10.271 24.831 5.620 1.00 80.50 280 LYS A C 1
ATOM 2193 O O . LYS A 1 280 ? 10.309 24.643 6.827 1.00 80.50 280 LYS A O 1
ATOM 2198 N N . SER A 1 281 ? 9.136 24.737 4.921 1.00 76.56 281 SER A N 1
ATOM 2199 C CA . SER A 1 281 ? 7.852 24.429 5.567 1.00 76.56 281 SER A CA 1
ATOM 2200 C C . SER A 1 281 ? 7.824 23.035 6.208 1.00 76.56 281 SER A C 1
ATOM 2202 O O . SER A 1 281 ? 7.265 22.877 7.290 1.00 76.56 281 SER A O 1
ATOM 2204 N N . LEU A 1 282 ? 8.450 22.031 5.584 1.00 81.06 282 LEU A N 1
ATOM 2205 C CA . LEU A 1 282 ? 8.579 20.687 6.164 1.00 81.06 282 LEU A CA 1
ATOM 2206 C C . LEU A 1 282 ? 9.544 20.654 7.360 1.00 81.06 282 LEU A C 1
ATOM 2208 O O . LEU A 1 282 ? 9.316 19.925 8.323 1.00 81.06 282 LEU A O 1
ATOM 2212 N N . GLU A 1 283 ? 10.612 21.449 7.317 1.00 83.81 283 GLU A N 1
ATOM 2213 C CA . GLU A 1 283 ? 11.585 21.587 8.405 1.00 83.81 283 GLU A CA 1
ATOM 2214 C C . GLU A 1 283 ? 10.970 22.280 9.634 1.00 83.81 283 GLU A C 1
ATOM 2216 O O . GLU A 1 283 ? 11.142 21.823 10.766 1.00 83.81 283 GLU A O 1
ATOM 2221 N N . GLU A 1 284 ? 10.164 23.320 9.414 1.00 81.38 284 GLU A N 1
ATOM 2222 C CA . GLU A 1 284 ? 9.362 23.978 10.451 1.00 81.38 284 GLU A CA 1
ATOM 2223 C C . GLU A 1 284 ? 8.310 23.022 11.045 1.00 81.38 284 GLU A C 1
ATOM 2225 O O . GLU A 1 284 ? 8.121 22.973 12.264 1.00 81.38 284 GLU A O 1
ATOM 2230 N N . GLU A 1 285 ? 7.663 22.190 10.221 1.00 78.62 285 GLU A N 1
ATOM 2231 C CA . GLU A 1 285 ? 6.727 21.166 10.697 1.00 78.62 285 GLU A CA 1
ATOM 2232 C C . GLU A 1 285 ? 7.423 20.093 11.550 1.00 78.62 285 GLU A C 1
ATOM 2234 O O . GLU A 1 285 ? 6.922 19.735 12.621 1.00 78.62 285 GLU A O 1
ATOM 2239 N N . ALA A 1 286 ? 8.602 19.623 11.134 1.00 83.94 286 ALA A N 1
ATOM 2240 C CA . ALA A 1 286 ? 9.406 18.675 11.903 1.00 83.94 286 ALA A CA 1
ATOM 2241 C C . ALA A 1 286 ? 9.806 19.244 13.275 1.00 83.94 286 ALA A C 1
ATOM 2243 O O . ALA A 1 286 ? 9.751 18.536 14.286 1.00 83.94 286 ALA A O 1
ATOM 2244 N N . TRP A 1 287 ? 10.134 20.537 13.331 1.00 83.25 287 TRP A N 1
ATOM 2245 C CA . TRP A 1 287 ? 10.425 21.236 14.580 1.00 83.25 287 TRP A CA 1
ATOM 2246 C C . TRP A 1 287 ? 9.204 21.278 15.514 1.00 83.25 287 TRP A C 1
ATOM 2248 O O . TRP A 1 287 ? 9.301 20.892 16.682 1.00 83.25 287 TRP A O 1
ATOM 2258 N N . HIS A 1 288 ? 8.025 21.645 15.001 1.00 80.75 288 HIS A N 1
ATOM 2259 C CA . HIS A 1 288 ? 6.787 21.662 15.789 1.00 80.75 288 HIS A CA 1
ATOM 2260 C C . HIS A 1 288 ? 6.362 20.270 16.283 1.00 80.75 288 HIS A C 1
ATOM 2262 O O . HIS A 1 288 ? 5.826 20.142 17.387 1.00 80.75 288 HIS A O 1
ATOM 2268 N N . LEU A 1 289 ? 6.606 19.216 15.498 1.00 82.06 289 LEU A N 1
ATOM 2269 C CA . LEU A 1 289 ? 6.350 17.832 15.909 1.00 82.06 289 LEU A CA 1
ATOM 2270 C C . LEU A 1 289 ? 7.271 17.396 17.060 1.00 82.06 289 LEU A C 1
ATOM 2272 O O . LEU A 1 289 ? 6.791 16.794 18.023 1.00 82.06 289 LEU A O 1
ATOM 2276 N N . GLY A 1 290 ? 8.556 17.762 17.021 1.00 83.56 290 GLY A N 1
ATOM 2277 C CA . GLY A 1 290 ? 9.491 17.523 18.129 1.00 83.56 290 GLY A CA 1
ATOM 2278 C C . GLY A 1 290 ? 9.122 18.294 19.404 1.00 83.56 290 GLY A C 1
ATOM 2279 O O . GLY A 1 290 ? 9.235 17.775 20.521 1.00 83.56 290 GLY A O 1
ATOM 2280 N N . GLU A 1 291 ? 8.594 19.509 19.250 1.00 82.75 291 GLU A N 1
ATOM 2281 C CA . GLU A 1 291 ? 8.109 20.322 20.368 1.00 82.75 291 GLU A CA 1
ATOM 2282 C C . GLU A 1 291 ? 6.841 19.725 21.014 1.00 82.75 291 GLU A C 1
ATOM 2284 O O . GLU A 1 291 ? 6.679 19.749 22.238 1.00 82.75 291 GLU A O 1
ATOM 2289 N N . MET A 1 292 ? 5.953 19.129 20.209 1.00 81.12 292 MET A N 1
ATOM 2290 C CA . MET A 1 292 ? 4.794 18.374 20.700 1.00 81.12 292 MET A CA 1
ATOM 2291 C C . MET A 1 292 ? 5.199 17.086 21.414 1.00 81.12 292 MET A C 1
ATOM 2293 O O . MET A 1 292 ? 4.635 16.766 22.460 1.00 81.12 292 MET A O 1
ATOM 2297 N N . GLN A 1 293 ? 6.182 16.363 20.879 1.00 79.69 293 GLN A N 1
ATOM 2298 C CA . GLN A 1 293 ? 6.675 15.127 21.477 1.00 79.69 293 GLN A CA 1
ATOM 2299 C C . GLN A 1 293 ? 7.298 15.388 22.854 1.00 79.69 293 GLN A C 1
ATOM 2301 O O . GLN A 1 293 ? 7.006 14.669 23.806 1.00 79.69 293 GLN A O 1
ATOM 2306 N N . SER A 1 294 ? 8.058 16.477 22.987 1.00 81.38 294 SER A N 1
ATOM 2307 C CA . SER A 1 294 ? 8.621 16.928 24.267 1.00 81.38 294 SER A CA 1
ATOM 2308 C C . SER A 1 294 ? 7.548 17.310 25.294 1.00 81.38 294 SER A C 1
ATOM 2310 O O . SER A 1 294 ? 7.742 17.108 26.486 1.00 81.38 294 SER A O 1
ATOM 2312 N N . ALA A 1 295 ? 6.398 17.836 24.857 1.00 76.88 295 ALA A N 1
ATOM 2313 C CA . ALA A 1 295 ? 5.288 18.163 25.757 1.00 76.88 295 ALA A CA 1
ATOM 2314 C C . ALA A 1 295 ? 4.550 16.921 26.285 1.00 76.88 295 ALA A C 1
ATOM 2316 O O . ALA A 1 295 ? 3.897 17.000 27.326 1.00 76.88 295 ALA A O 1
ATOM 2317 N N . MET A 1 296 ? 4.639 15.804 25.557 1.00 72.75 296 MET A N 1
ATOM 2318 C CA . MET A 1 296 ? 3.997 14.530 25.884 1.00 72.75 296 MET A CA 1
ATOM 2319 C C . MET A 1 296 ? 4.911 13.595 26.687 1.00 72.75 296 MET A C 1
ATOM 2321 O O . MET A 1 296 ? 4.425 12.643 27.295 1.00 72.75 296 MET A O 1
ATOM 2325 N N . GLN A 1 297 ? 6.224 13.846 26.701 1.00 72.81 297 GLN A N 1
ATOM 2326 C CA . GLN A 1 297 ? 7.137 13.069 27.527 1.00 72.81 297 GLN A CA 1
ATOM 2327 C C . GLN A 1 297 ? 6.943 13.428 29.007 1.00 72.81 297 GLN A C 1
ATOM 2329 O O . GLN A 1 297 ? 6.975 14.611 29.359 1.00 72.81 297 GLN A O 1
ATOM 2334 N N . PRO A 1 298 ? 6.743 12.433 29.889 1.00 57.69 298 PRO A N 1
ATOM 2335 C CA . PRO A 1 298 ? 6.808 12.678 31.319 1.00 57.69 298 PRO A CA 1
ATOM 2336 C C . PRO A 1 298 ? 8.217 13.180 31.639 1.00 57.69 298 PRO A C 1
ATOM 2338 O O . PRO A 1 298 ? 9.197 12.614 31.150 1.00 57.69 298 PRO A O 1
ATOM 2341 N N . ALA A 1 299 ? 8.323 14.250 32.429 1.00 55.19 299 ALA A N 1
ATOM 2342 C CA . ALA A 1 299 ? 9.598 14.661 33.000 1.00 55.19 299 ALA A CA 1
ATOM 2343 C C . ALA A 1 299 ? 10.130 13.468 33.801 1.00 55.19 299 ALA A C 1
ATOM 2345 O O . ALA A 1 299 ? 9.590 13.142 34.857 1.00 55.19 299 ALA A O 1
ATOM 2346 N N . ALA A 1 300 ? 11.103 12.757 33.226 1.00 49.25 300 ALA A N 1
ATOM 2347 C CA . ALA A 1 300 ? 11.769 11.656 33.891 1.00 49.25 300 ALA A CA 1
ATOM 2348 C C . ALA A 1 300 ? 12.299 12.171 35.228 1.00 49.25 300 ALA A C 1
ATOM 2350 O O . ALA A 1 300 ? 12.851 13.269 35.303 1.00 49.25 300 ALA A O 1
ATOM 2351 N N . GLU A 1 301 ? 12.038 11.385 36.262 1.00 45.31 301 GLU A N 1
ATOM 2352 C CA . GLU A 1 301 ? 12.359 11.661 37.650 1.00 45.31 301 GLU A CA 1
ATOM 2353 C C . GLU A 1 301 ? 13.807 12.152 37.792 1.00 45.31 301 GLU A C 1
ATOM 2355 O O . GLU A 1 301 ? 14.762 11.398 37.620 1.00 45.31 301 GLU A O 1
ATOM 2360 N N . ASP A 1 302 ? 13.967 13.438 38.100 1.00 44.88 302 ASP A N 1
ATOM 2361 C CA . ASP A 1 302 ? 15.223 13.983 38.599 1.00 44.88 302 ASP A CA 1
ATOM 2362 C C . ASP A 1 302 ? 15.242 13.720 40.108 1.00 44.88 302 ASP A C 1
ATOM 2364 O O . ASP A 1 302 ? 14.570 14.401 40.887 1.00 44.88 302 ASP A O 1
ATOM 2368 N N . GLY A 1 303 ? 15.900 12.631 40.509 1.00 38.56 303 GLY A N 1
ATOM 2369 C CA . GLY A 1 303 ? 15.786 12.127 41.875 1.00 38.56 303 GLY A CA 1
ATOM 2370 C C . GLY A 1 303 ? 16.645 10.914 42.215 1.00 38.56 303 GLY A C 1
ATOM 2371 O O . GLY A 1 303 ? 16.133 9.979 42.804 1.00 38.56 303 GLY A O 1
ATOM 2372 N N . GLY A 1 304 ? 17.939 10.962 41.884 1.00 38.62 304 GLY A N 1
ATOM 2373 C CA . GLY A 1 304 ? 19.015 10.307 42.641 1.00 38.62 304 GLY A CA 1
ATOM 2374 C C . GLY A 1 304 ? 19.073 8.776 42.680 1.00 38.62 304 GLY A C 1
ATOM 2375 O O . GLY A 1 304 ? 18.426 8.151 43.504 1.00 38.62 304 GLY A O 1
ATOM 2376 N N . GLU A 1 305 ? 20.040 8.206 41.963 1.00 30.75 305 GLU A N 1
ATOM 2377 C CA . GLU A 1 305 ? 20.928 7.196 42.548 1.00 30.75 305 GLU A CA 1
ATOM 2378 C C . GLU A 1 305 ? 22.261 7.198 41.794 1.00 30.75 305 GLU A C 1
ATOM 2380 O O . GLU A 1 305 ? 22.348 6.949 40.591 1.00 30.75 305 GLU A O 1
ATOM 2385 N N . ALA A 1 306 ? 23.304 7.583 42.521 1.00 41.75 306 ALA A N 1
ATOM 2386 C CA . ALA A 1 306 ? 24.679 7.462 42.099 1.00 41.75 306 ALA A CA 1
ATOM 2387 C C . ALA A 1 306 ? 25.217 6.091 42.527 1.00 41.75 306 ALA A C 1
ATOM 2389 O O . ALA A 1 306 ? 24.915 5.611 43.615 1.00 41.75 306 ALA A O 1
ATOM 2390 N N . GLU A 1 307 ? 26.150 5.604 41.711 1.00 36.78 307 GLU A N 1
ATOM 2391 C CA . GLU A 1 307 ? 27.294 4.776 42.098 1.00 36.78 307 GLU A CA 1
ATOM 2392 C C . GLU A 1 307 ? 27.189 3.235 41.993 1.00 36.78 307 GLU A C 1
ATOM 2394 O O . GLU A 1 307 ? 26.295 2.581 42.514 1.00 36.78 307 GLU A O 1
ATOM 2399 N N . LEU A 1 308 ? 28.262 2.689 41.393 1.00 42.66 308 LEU A N 1
ATOM 2400 C CA . LEU A 1 308 ? 28.804 1.323 41.477 1.00 42.66 308 LEU A CA 1
ATOM 2401 C C . LEU A 1 308 ? 28.307 0.260 40.478 1.00 42.66 308 LEU A C 1
ATOM 2403 O O . LEU A 1 308 ? 27.463 -0.569 40.791 1.00 42.66 308 LEU A O 1
ATOM 2407 N N . ALA A 1 309 ? 29.003 0.158 39.336 1.00 37.47 309 ALA A N 1
ATOM 2408 C CA . ALA A 1 309 ? 29.816 -1.031 39.023 1.00 37.47 309 ALA A CA 1
ATOM 2409 C C . ALA A 1 309 ? 30.607 -0.847 37.712 1.00 37.47 309 ALA A C 1
ATOM 2411 O O . ALA A 1 309 ? 30.077 -0.968 36.609 1.00 37.47 309 ALA A O 1
ATOM 2412 N N . GLY A 1 310 ? 31.913 -0.600 37.838 1.00 37.81 310 GLY A N 1
ATOM 2413 C CA . GLY A 1 310 ? 32.879 -0.927 36.790 1.00 37.81 310 GLY A CA 1
ATOM 2414 C C . GLY A 1 310 ? 33.250 -2.411 36.858 1.00 37.81 310 GLY A C 1
ATOM 2415 O O . GLY A 1 310 ? 33.316 -2.978 37.947 1.00 37.81 310 GLY A O 1
ATOM 2416 N N . GLY A 1 311 ? 33.527 -3.039 35.711 1.00 33.59 311 GLY A N 1
ATOM 2417 C CA . GLY A 1 311 ? 34.013 -4.421 35.688 1.00 33.59 311 GLY A CA 1
ATOM 2418 C C . GLY A 1 311 ? 34.054 -5.090 34.314 1.00 33.59 311 GLY A C 1
ATOM 2419 O O . GLY A 1 311 ? 33.195 -5.897 33.998 1.00 33.59 311 GLY A O 1
ATOM 2420 N N . LEU A 1 312 ? 35.074 -4.748 33.522 1.00 38.56 312 LEU A N 1
ATOM 2421 C CA . LEU A 1 312 ? 35.888 -5.642 32.676 1.00 38.56 312 LEU A CA 1
ATOM 2422 C C . LEU A 1 312 ? 35.294 -7.011 32.255 1.00 38.56 312 LEU A C 1
ATOM 2424 O O . LEU A 1 312 ? 35.256 -7.937 33.061 1.00 38.56 312 LEU A O 1
ATOM 2428 N N . SER A 1 313 ? 35.101 -7.231 30.949 1.00 40.97 313 SER A N 1
ATOM 2429 C CA . SER A 1 313 ? 35.854 -8.284 30.237 1.00 40.97 313 SER A CA 1
ATOM 2430 C C . SER A 1 313 ? 35.571 -8.351 28.742 1.00 40.97 313 SER A C 1
ATOM 2432 O O . SER A 1 313 ? 34.436 -8.324 28.279 1.00 40.97 313 SER A O 1
ATOM 2434 N N . ALA A 1 314 ? 36.673 -8.496 28.014 1.00 45.09 314 ALA A N 1
ATOM 2435 C CA . ALA A 1 314 ? 36.765 -8.856 26.615 1.00 45.09 314 ALA A CA 1
ATOM 2436 C C . ALA A 1 314 ? 36.109 -10.212 26.305 1.00 45.09 314 ALA A C 1
ATOM 2438 O O . ALA A 1 314 ? 36.133 -11.134 27.117 1.00 45.09 314 ALA A O 1
ATOM 2439 N N . GLY A 1 315 ? 35.615 -10.351 25.075 1.00 38.53 315 GLY A N 1
ATOM 2440 C CA . GLY A 1 315 ? 35.095 -11.607 24.546 1.00 38.53 315 GLY A CA 1
ATOM 2441 C C . GLY A 1 315 ? 35.043 -11.585 23.025 1.00 38.53 315 GLY A C 1
ATOM 2442 O O . GLY A 1 315 ? 33.999 -11.342 22.434 1.00 38.53 315 GLY A O 1
ATOM 2443 N N . LEU A 1 316 ? 36.201 -11.816 22.407 1.00 44.81 316 LEU A N 1
ATOM 2444 C CA . LEU A 1 316 ? 36.341 -12.268 21.023 1.00 44.81 316 LEU A CA 1
ATOM 2445 C C . LEU A 1 316 ? 35.450 -13.495 20.774 1.00 44.81 316 LEU A C 1
ATOM 2447 O O . LEU A 1 316 ? 35.447 -14.422 21.582 1.00 44.81 316 LEU A O 1
ATOM 2451 N N . GLY A 1 317 ? 34.766 -13.545 19.633 1.00 40.06 317 GLY A N 1
ATOM 2452 C CA . GLY A 1 317 ? 33.978 -14.715 19.258 1.00 40.06 317 GLY A CA 1
ATOM 2453 C C . GLY A 1 317 ? 33.453 -14.646 17.835 1.00 40.06 317 GLY A C 1
ATOM 2454 O O . GLY A 1 317 ? 32.289 -14.338 17.618 1.00 40.06 317 GLY A O 1
ATOM 2455 N N . SER A 1 318 ? 34.326 -14.938 16.871 1.00 44.34 318 SER A N 1
ATOM 2456 C CA . SER A 1 318 ? 33.945 -15.265 15.499 1.00 44.34 318 SER A CA 1
ATOM 2457 C C . SER A 1 318 ? 33.009 -16.475 15.458 1.00 44.34 318 SER A C 1
ATOM 2459 O O . SER A 1 318 ? 33.314 -17.509 16.059 1.00 44.34 318 SER A O 1
ATOM 2461 N N . ARG A 1 319 ? 31.952 -16.380 14.652 1.00 48.50 319 ARG A N 1
ATOM 2462 C CA . ARG A 1 319 ? 31.486 -17.445 13.759 1.00 48.50 319 ARG A CA 1
ATOM 2463 C C . ARG A 1 319 ? 30.612 -16.869 12.660 1.00 48.50 319 ARG A C 1
ATOM 2465 O O . ARG A 1 319 ? 29.823 -15.956 12.976 1.00 48.50 319 ARG A O 1
#